Protein AF-A0A4Q4XDW7-F1 (afdb_monomer)

Mean predicted aligned error: 14.04 Å

Secondary structure (DSSP, 8-state):
-HHHHHHHHHHHHHHHHHHHHHHHHHHHHTT--TTSHHHHHHHHHHHHHHHHHTTTS---TTS-HHHHHHHHHHHHHHHHHHHHTTT--GGGGHHHHHHHHHHHHHHHHHHHHHHHHHHHHHHHHH-TT-HHHHHHHHHHHHHHHHHHTTS--BTTTB--HHHHHHHHHHHHHHHHTS-THHHHHHHHHHHHHHHHHHHHHHHHHHHHHHHHHHHHHHHHHHH-SHHHHHHHHHHHHHHHHHTT-

Solvent-accessible surface area (backbone atoms only — not comparable to full-atom values): 12838 Å² total; per-residue (Å²): 109,74,61,57,54,53,50,50,52,49,52,51,54,47,45,54,52,35,29,39,25,45,49,48,23,46,39,45,53,69,63,56,62,70,84,41,68,68,48,41,51,39,48,60,77,42,35,80,65,34,56,66,46,37,76,80,38,64,68,62,86,55,46,35,52,26,29,52,52,49,24,40,54,50,28,41,52,46,53,41,53,54,37,46,69,72,73,46,67,48,78,82,42,48,83,59,40,60,56,50,15,54,53,46,41,52,52,34,49,50,49,44,53,51,52,51,34,51,52,34,40,57,36,36,72,74,39,90,86,40,76,65,42,56,54,36,43,58,73,44,38,82,73,37,50,70,46,39,73,78,48,63,55,58,85,84,49,48,58,57,40,42,58,51,50,46,53,54,51,50,54,47,42,54,65,74,76,40,58,66,78,60,53,54,55,54,49,51,50,52,50,49,49,51,48,49,49,64,64,49,52,56,64,68,50,46,46,26,53,50,23,18,51,54,23,15,54,53,22,22,73,78,60,79,33,73,68,29,22,53,53,20,18,54,53,19,25,52,52,22,46,66,75,70,110

Nearest PDB structures (foldseek):
  7xj0-assembly1_D  TM=1.987E-01  e=3.492E-01  Homo sapiens
  4tx5-assembly1_B  TM=2.737E-01  e=5.739E+00  Homo sapiens
  8j03-assembly1_A  TM=1.630E-01  e=7.833E+00  Homo sapiens

Radius of gyration: 28.39 Å; Cα contacts (8 Å, |Δi|>4): 246; chains: 1; bounding box: 44×86×51 Å

Sequence (245 aa):
MFGDITRFLLDTIFSLFGAALLLRAWTQAVRLSPRNPLSQAIFQLTGWLVHPLRRVIPATGYIDWSSLVAAYVTALVYLFLL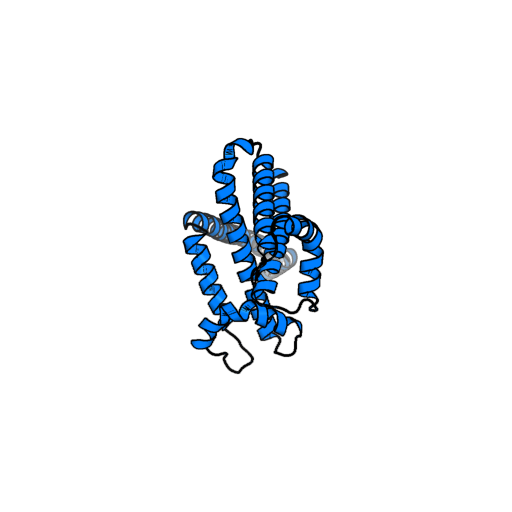VASVGVSPMALVPMGFVAALFTVLKWAFNVLVWVTIASAVLSWMGPASPMGAVLNTLVDPLLRPIRRVVPPLGGRLDLSPLILLVIAQAYADGCIWPASQKDIMNAWKTALIYAIAVLAPALTACTAGGAVAGGVAGHEITHSTAGTIGGAAAGAVIGHELSK

Structure (mmCIF, N/CA/C/O backbone):
data_AF-A0A4Q4XDW7-F1
#
_entry.id   AF-A0A4Q4XDW7-F1
#
loop_
_atom_site.group_PDB
_atom_site.id
_atom_site.type_symbol
_atom_site.label_atom_id
_atom_site.label_alt_id
_atom_site.label_comp_id
_atom_site.label_asym_id
_atom_site.label_entity_id
_atom_site.label_seq_id
_atom_site.pdbx_PDB_ins_code
_atom_site.Cartn_x
_atom_site.Cartn_y
_atom_site.Cartn_z
_atom_site.occupancy
_atom_site.B_iso_or_equiv
_atom_site.auth_seq_id
_atom_site.auth_comp_id
_atom_site.auth_asym_id
_atom_site.auth_atom_id
_atom_site.pdbx_PDB_model_num
ATOM 1 N N . MET A 1 1 ? 14.760 16.905 -13.252 1.00 70.44 1 MET A N 1
ATOM 2 C CA . MET A 1 1 ? 13.386 17.460 -13.233 1.00 70.44 1 MET A CA 1
ATOM 3 C C . MET A 1 1 ? 12.389 16.567 -13.966 1.00 70.44 1 MET A C 1
ATOM 5 O O . MET A 1 1 ? 11.633 15.902 -13.277 1.00 70.44 1 MET A O 1
ATOM 9 N N . PHE A 1 2 ? 12.374 16.469 -15.307 1.00 80.25 2 PHE A N 1
ATOM 10 C CA . PHE A 1 2 ? 11.369 15.629 -16.001 1.00 80.25 2 PHE A CA 1
ATOM 11 C C . PHE A 1 2 ? 11.454 14.132 -15.651 1.00 80.25 2 PHE A C 1
ATOM 13 O O . PHE A 1 2 ? 10.426 13.498 -15.437 1.00 80.25 2 PHE A O 1
ATOM 20 N N . GLY A 1 3 ? 12.663 13.575 -15.512 1.00 84.50 3 GLY A N 1
ATOM 21 C CA . GLY A 1 3 ? 12.843 12.173 -15.109 1.00 84.50 3 GLY A CA 1
ATOM 22 C C . GLY A 1 3 ? 12.311 11.861 -13.705 1.00 84.50 3 GLY A C 1
ATOM 23 O O . GLY A 1 3 ? 11.742 10.795 -13.490 1.00 84.50 3 GLY A O 1
ATOM 24 N N . ASP A 1 4 ? 12.434 12.801 -12.766 1.00 86.06 4 ASP A N 1
ATOM 25 C CA . ASP A 1 4 ? 11.982 12.626 -11.380 1.00 86.06 4 ASP A CA 1
ATOM 26 C C . ASP A 1 4 ? 10.453 12.592 -11.300 1.00 86.06 4 ASP A C 1
ATOM 28 O O . ASP A 1 4 ? 9.880 11.733 -10.631 1.00 86.06 4 ASP A O 1
ATOM 32 N N . ILE A 1 5 ? 9.794 13.471 -12.063 1.00 92.56 5 ILE A N 1
ATOM 33 C CA . ILE A 1 5 ? 8.333 13.512 -12.179 1.00 92.56 5 ILE A CA 1
ATOM 34 C C . ILE A 1 5 ? 7.817 12.210 -12.802 1.00 92.56 5 ILE A C 1
ATOM 36 O O . ILE A 1 5 ? 6.897 11.599 -12.263 1.00 92.56 5 ILE A O 1
ATOM 40 N N . THR A 1 6 ? 8.431 11.738 -13.894 1.00 92.31 6 THR A N 1
ATOM 41 C CA . THR A 1 6 ? 8.045 10.472 -14.538 1.00 92.31 6 THR A CA 1
ATOM 42 C C . THR A 1 6 ? 8.182 9.288 -13.583 1.00 92.31 6 THR A C 1
ATOM 44 O O . THR A 1 6 ? 7.269 8.471 -13.490 1.00 92.31 6 THR A O 1
ATOM 47 N N . ARG A 1 7 ? 9.286 9.203 -12.828 1.00 88.94 7 ARG A N 1
ATOM 48 C CA . ARG A 1 7 ? 9.497 8.142 -11.830 1.00 88.94 7 ARG A CA 1
ATOM 49 C C . ARG A 1 7 ? 8.469 8.200 -10.708 1.00 88.94 7 ARG A C 1
ATOM 51 O O . ARG A 1 7 ? 7.931 7.162 -10.344 1.00 88.94 7 ARG A O 1
ATOM 58 N N . PHE A 1 8 ? 8.170 9.392 -10.195 1.00 92.06 8 PHE A N 1
ATOM 59 C CA . PHE A 1 8 ? 7.151 9.580 -9.165 1.00 92.06 8 PHE A CA 1
ATOM 60 C C . PHE A 1 8 ? 5.756 9.160 -9.650 1.00 92.06 8 PHE A C 1
ATOM 62 O O . PHE A 1 8 ? 5.047 8.446 -8.941 1.00 92.06 8 PHE A O 1
ATOM 69 N N . LEU A 1 9 ? 5.370 9.563 -10.866 1.00 95.69 9 LEU A N 1
ATOM 70 C CA . LEU A 1 9 ? 4.090 9.184 -11.469 1.00 95.69 9 LEU A CA 1
ATOM 71 C C . LEU A 1 9 ? 3.999 7.672 -11.685 1.00 95.69 9 LEU A C 1
ATOM 73 O O . LEU A 1 9 ? 2.989 7.069 -11.324 1.00 95.69 9 LEU A O 1
ATOM 77 N N . LEU A 1 10 ? 5.055 7.054 -12.227 1.00 94.56 10 LEU A N 1
ATOM 78 C CA . LEU A 1 10 ? 5.129 5.603 -12.383 1.00 94.56 10 LEU A CA 1
ATOM 79 C C . LEU A 1 10 ? 5.007 4.902 -11.026 1.00 94.56 10 LEU A C 1
ATOM 81 O O . LEU A 1 10 ? 4.143 4.044 -10.871 1.00 94.56 10 LEU A O 1
ATOM 85 N N . ASP A 1 11 ? 5.811 5.279 -10.031 1.00 92.62 11 ASP A N 1
ATOM 86 C CA . ASP A 1 11 ? 5.765 4.657 -8.703 1.00 92.62 11 ASP A CA 1
ATOM 87 C C . ASP A 1 11 ? 4.379 4.812 -8.069 1.00 92.62 11 ASP A C 1
ATOM 89 O O . ASP A 1 11 ? 3.814 3.830 -7.598 1.00 92.62 11 ASP A O 1
ATOM 93 N N . THR A 1 12 ? 3.763 5.992 -8.147 1.00 94.69 12 THR A N 1
ATOM 94 C CA . THR A 1 12 ? 2.427 6.241 -7.584 1.00 94.69 12 THR A CA 1
ATOM 95 C C . THR A 1 12 ? 1.357 5.388 -8.263 1.00 94.69 12 THR A C 1
ATOM 97 O O . THR A 1 12 ? 0.609 4.680 -7.591 1.00 94.69 12 THR A O 1
ATOM 100 N N . ILE A 1 13 ? 1.283 5.407 -9.597 1.00 96.75 13 ILE A N 1
ATOM 101 C CA . ILE A 1 13 ? 0.244 4.686 -10.343 1.00 96.75 13 ILE A CA 1
ATOM 102 C C . ILE A 1 13 ? 0.403 3.174 -10.156 1.00 96.75 13 ILE A C 1
ATOM 104 O O . ILE A 1 13 ? -0.559 2.484 -9.808 1.00 96.75 13 ILE A O 1
ATOM 108 N N . PHE A 1 14 ? 1.616 2.652 -10.355 1.00 96.81 14 PHE A N 1
ATOM 109 C CA . PHE A 1 14 ? 1.864 1.215 -10.284 1.00 96.81 14 PHE A CA 1
ATOM 110 C C . PHE A 1 14 ? 1.814 0.683 -8.852 1.00 96.81 14 PHE A C 1
ATOM 112 O O . PHE A 1 14 ? 1.304 -0.418 -8.652 1.00 96.81 14 PHE A O 1
ATOM 119 N N . SER A 1 15 ? 2.263 1.444 -7.848 1.00 94.56 15 SER A N 1
ATOM 120 C CA . SER A 1 15 ? 2.154 1.014 -6.449 1.00 94.56 15 SER A CA 1
ATOM 121 C C . SER A 1 15 ? 0.710 0.981 -5.964 1.00 94.56 15 SER A C 1
ATOM 123 O O . SER A 1 15 ? 0.329 0.011 -5.314 1.00 94.56 15 SER A O 1
ATOM 125 N N . LEU A 1 16 ? -0.120 1.969 -6.319 1.00 95.38 16 LEU A N 1
ATOM 126 C CA . LEU A 1 16 ? -1.544 1.971 -5.974 1.00 95.38 16 LEU A CA 1
ATOM 127 C C . LEU A 1 16 ? -2.292 0.835 -6.677 1.00 95.38 16 LEU A C 1
ATOM 129 O O . LEU A 1 16 ? -3.098 0.138 -6.056 1.00 95.38 16 LEU A O 1
ATOM 133 N N . PHE A 1 17 ? -2.005 0.604 -7.958 1.00 96.44 17 PHE A N 1
ATOM 134 C CA . PHE A 1 17 ? -2.634 -0.477 -8.709 1.00 96.44 17 PHE A CA 1
ATOM 135 C C . PHE A 1 17 ? -2.177 -1.865 -8.226 1.00 96.44 17 PHE A C 1
ATOM 137 O O . PHE A 1 17 ? -3.004 -2.750 -7.998 1.00 96.44 17 PHE A O 1
ATOM 144 N N . GLY A 1 18 ? -0.877 -2.045 -7.977 1.00 96.50 18 GLY A N 1
ATOM 145 C CA . GLY A 1 18 ? -0.319 -3.254 -7.370 1.00 96.50 18 GLY A CA 1
ATOM 146 C C . GLY A 1 18 ? -0.883 -3.515 -5.972 1.00 96.50 18 GLY A C 1
ATOM 147 O O . GLY A 1 18 ? -1.274 -4.641 -5.662 1.00 96.50 18 GLY A O 1
ATOM 148 N N . ALA A 1 19 ? -1.023 -2.467 -5.156 1.00 94.75 19 ALA A N 1
ATOM 149 C CA . ALA A 1 19 ? -1.679 -2.530 -3.855 1.00 94.75 19 ALA A CA 1
ATOM 150 C C . ALA A 1 19 ? -3.140 -2.990 -3.969 1.00 94.75 19 ALA A C 1
ATOM 152 O O . ALA A 1 19 ? -3.563 -3.852 -3.203 1.00 94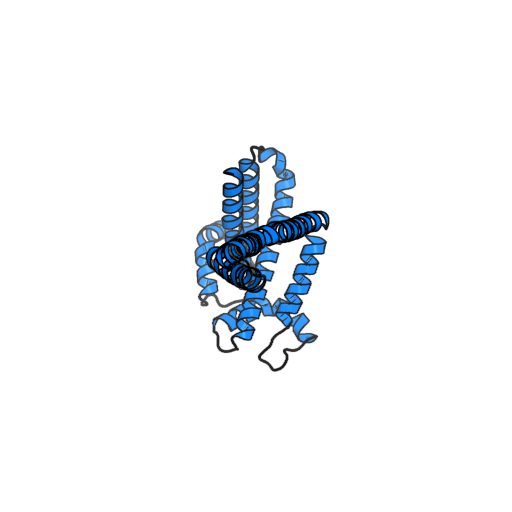.75 19 ALA A O 1
ATOM 153 N N . ALA A 1 20 ? -3.900 -2.489 -4.948 1.00 95.81 20 ALA A N 1
ATOM 154 C CA . ALA A 1 20 ? -5.277 -2.921 -5.181 1.00 95.81 20 ALA A CA 1
ATOM 155 C C . ALA A 1 20 ? -5.371 -4.411 -5.568 1.00 95.81 20 ALA A C 1
ATOM 157 O O . ALA A 1 20 ? -6.247 -5.121 -5.070 1.00 95.81 20 ALA A O 1
ATOM 158 N N . LEU A 1 21 ? -4.457 -4.914 -6.407 1.00 96.25 21 LEU A N 1
ATOM 159 C CA . LEU A 1 21 ? -4.386 -6.337 -6.780 1.00 96.25 21 LEU A CA 1
ATOM 160 C C . LEU A 1 21 ? -4.040 -7.235 -5.587 1.00 96.25 21 LEU A C 1
ATOM 162 O O . LEU A 1 21 ? -4.652 -8.286 -5.389 1.00 96.25 21 LEU A O 1
ATOM 166 N N . LEU A 1 22 ? -3.092 -6.808 -4.758 1.00 95.69 22 LEU A N 1
ATOM 167 C CA . LEU A 1 22 ? -2.714 -7.529 -3.545 1.00 95.69 22 LEU A CA 1
ATOM 168 C C . LEU A 1 22 ? -3.831 -7.511 -2.505 1.00 95.69 22 LEU A C 1
ATOM 170 O O . LEU A 1 22 ? -4.148 -8.542 -1.915 1.00 95.69 22 LEU A O 1
ATOM 174 N N . LEU A 1 23 ? -4.493 -6.368 -2.333 1.00 94.12 23 LEU A N 1
ATOM 175 C CA . LEU A 1 23 ? -5.643 -6.244 -1.449 1.00 94.12 23 LEU A CA 1
ATOM 176 C C . LEU A 1 23 ? -6.805 -7.121 -1.932 1.00 94.12 23 LEU A C 1
ATOM 178 O O . LEU A 1 23 ? -7.469 -7.754 -1.115 1.00 94.12 23 LEU A O 1
ATOM 182 N N . ARG A 1 24 ? -7.013 -7.252 -3.250 1.00 93.88 24 ARG A N 1
ATOM 183 C CA . ARG A 1 24 ? -7.965 -8.217 -3.819 1.00 93.88 24 ARG A CA 1
ATOM 184 C C . ARG A 1 24 ? -7.634 -9.649 -3.407 1.00 93.88 24 ARG A C 1
ATOM 186 O O . ARG A 1 24 ? -8.529 -10.354 -2.938 1.00 93.88 24 ARG A O 1
ATOM 193 N N . ALA A 1 25 ? -6.380 -10.070 -3.558 1.00 93.50 25 ALA A N 1
ATOM 194 C CA . ALA A 1 25 ? -5.942 -11.400 -3.137 1.00 93.50 25 ALA A CA 1
ATOM 195 C C . ALA A 1 25 ? -6.149 -11.606 -1.625 1.00 93.50 25 ALA A C 1
ATOM 197 O O . ALA A 1 25 ? -6.668 -12.640 -1.204 1.00 93.50 25 ALA A O 1
ATOM 198 N N . TRP A 1 26 ? -5.833 -10.589 -0.819 1.00 93.38 26 TRP A N 1
ATOM 199 C CA . TRP A 1 26 ? -5.986 -10.618 0.634 1.00 93.38 26 TRP A CA 1
ATOM 200 C C . TRP A 1 26 ? -7.448 -10.696 1.085 1.00 93.38 26 TRP A C 1
ATOM 202 O O . TRP A 1 26 ? -7.796 -11.510 1.936 1.00 93.38 26 TRP A O 1
ATOM 212 N N . THR A 1 27 ? -8.340 -9.907 0.480 1.00 92.25 27 THR A N 1
ATOM 213 C CA . THR A 1 27 ? -9.775 -9.935 0.814 1.00 92.25 27 THR A CA 1
ATOM 214 C C . THR A 1 27 ? -10.396 -11.313 0.574 1.00 92.25 27 THR A C 1
ATOM 216 O O . THR A 1 27 ? -11.249 -11.737 1.352 1.00 92.25 27 THR A O 1
ATOM 219 N N . GLN A 1 28 ? -9.936 -12.038 -0.452 1.00 90.56 28 GLN A N 1
ATOM 220 C CA . GLN A 1 28 ? -10.350 -13.420 -0.707 1.00 90.56 28 GLN A CA 1
ATOM 221 C C . GLN A 1 28 ? -9.749 -14.390 0.317 1.00 90.56 28 GLN A C 1
ATOM 223 O O . GLN A 1 28 ? -10.489 -15.213 0.857 1.00 90.56 28 GLN A O 1
ATOM 228 N N . ALA A 1 29 ? -8.470 -14.224 0.673 1.00 90.62 29 ALA A N 1
ATOM 229 C CA . ALA A 1 29 ? -7.808 -15.032 1.701 1.00 90.62 29 ALA A CA 1
ATOM 230 C C . ALA A 1 29 ? -8.509 -14.942 3.068 1.00 90.62 29 ALA A C 1
ATOM 232 O O . ALA A 1 29 ? -8.693 -15.952 3.747 1.00 90.62 29 ALA A O 1
ATOM 233 N N . VAL A 1 30 ? -8.968 -13.745 3.443 1.00 90.19 30 VAL A N 1
ATOM 234 C CA . VAL A 1 30 ? -9.690 -13.479 4.699 1.00 90.19 30 VAL A CA 1
ATOM 235 C C . VAL A 1 30 ? -11.194 -13.792 4.597 1.00 90.19 30 VAL A C 1
ATOM 237 O O . VAL A 1 30 ? -11.904 -13.774 5.599 1.00 90.19 30 VAL A O 1
ATOM 240 N N . ARG A 1 31 ? -11.696 -14.149 3.405 1.00 87.31 31 ARG A N 1
ATOM 241 C CA . ARG A 1 31 ? -13.121 -14.422 3.128 1.00 87.31 31 ARG A CA 1
ATOM 242 C C . ARG A 1 31 ? -14.033 -13.227 3.433 1.00 87.31 31 ARG A C 1
ATOM 244 O O . ARG A 1 31 ? -15.150 -13.391 3.924 1.00 87.31 31 ARG A O 1
ATOM 251 N N . LEU A 1 32 ? -13.569 -12.018 3.116 1.00 89.00 32 LEU A N 1
ATOM 252 C CA . LEU A 1 32 ? -14.382 -10.813 3.248 1.00 89.00 32 LEU A CA 1
ATOM 253 C C . LEU A 1 32 ? -15.569 -10.870 2.269 1.00 89.00 32 LEU A C 1
ATOM 255 O O . LEU A 1 32 ? -15.419 -11.292 1.120 1.00 89.00 32 LEU A O 1
ATOM 259 N N . SER A 1 33 ? -16.759 -10.453 2.712 1.00 88.19 33 SER A N 1
ATOM 260 C CA . SER A 1 33 ? -17.960 -10.549 1.880 1.00 88.19 33 SER A CA 1
ATOM 261 C C . SER A 1 33 ? -17.843 -9.655 0.625 1.00 88.19 33 SER A C 1
ATOM 263 O O . SER A 1 33 ? -17.551 -8.461 0.740 1.00 88.19 33 SER A O 1
ATOM 265 N N . PRO A 1 34 ? -18.126 -10.173 -0.590 1.00 85.31 34 PRO A N 1
ATOM 266 C CA . PRO A 1 34 ? -18.026 -9.386 -1.828 1.00 85.31 34 PRO A CA 1
ATOM 267 C C . PRO A 1 34 ? -18.995 -8.199 -1.909 1.00 85.31 34 PRO A C 1
ATOM 269 O O . PRO A 1 34 ? -18.847 -7.335 -2.765 1.00 85.31 34 PRO A O 1
ATOM 272 N N . ARG A 1 35 ? -20.007 -8.165 -1.034 1.00 85.38 35 ARG A N 1
ATOM 273 C CA . ARG A 1 35 ? -21.042 -7.126 -1.006 1.00 85.38 35 ARG A CA 1
ATOM 274 C C . ARG A 1 35 ? -20.570 -5.842 -0.326 1.00 85.38 35 ARG A C 1
ATOM 276 O O . ARG A 1 35 ? -21.231 -4.823 -0.480 1.00 85.38 35 ARG A O 1
ATOM 283 N N . ASN A 1 36 ? -19.441 -5.861 0.380 1.00 90.00 36 ASN A N 1
ATOM 284 C CA . ASN A 1 36 ? -18.903 -4.663 1.016 1.00 90.00 36 ASN A CA 1
ATOM 285 C C . ASN A 1 36 ? -18.423 -3.644 -0.033 1.00 90.00 36 ASN A C 1
ATOM 287 O O . ASN A 1 36 ? -17.783 -4.045 -1.007 1.00 90.00 36 ASN A O 1
ATOM 291 N N . PRO A 1 37 ? -18.646 -2.333 0.176 1.00 90.75 37 PRO A N 1
ATOM 292 C CA . PRO A 1 37 ? -18.287 -1.302 -0.801 1.00 90.75 37 PRO A CA 1
ATOM 293 C C . PRO A 1 37 ? -16.787 -1.290 -1.129 1.00 90.75 37 PRO A C 1
ATOM 295 O O . PRO A 1 37 ? -16.419 -1.135 -2.290 1.00 90.75 37 PRO A O 1
ATOM 298 N N . LEU A 1 38 ? -15.916 -1.544 -0.141 1.00 89.62 38 LEU A N 1
ATOM 299 C CA . LEU A 1 38 ? -14.472 -1.669 -0.37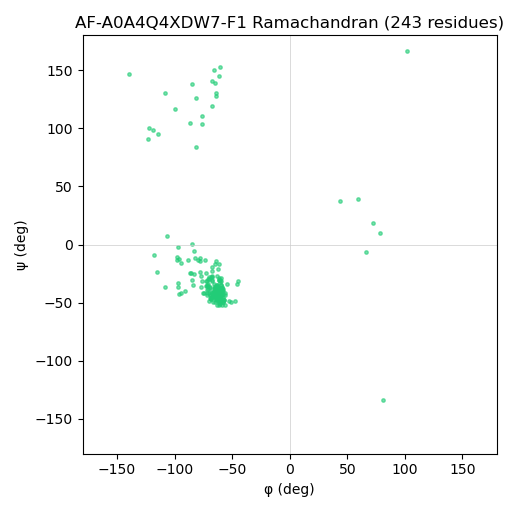1 1.00 89.62 38 LEU A CA 1
ATOM 300 C C . LEU A 1 38 ? -14.131 -2.834 -1.306 1.00 89.62 38 LEU A C 1
ATOM 302 O O . LEU A 1 38 ? -13.389 -2.654 -2.269 1.00 89.62 38 LEU A O 1
ATOM 306 N N . SER A 1 39 ? -14.692 -4.019 -1.053 1.00 90.38 39 SER A N 1
ATOM 307 C CA . SER A 1 39 ? -14.494 -5.185 -1.916 1.00 90.38 39 SER A CA 1
ATOM 308 C C . SER A 1 39 ? -15.006 -4.911 -3.326 1.00 90.38 39 SER A C 1
ATOM 310 O O . SER A 1 39 ? -14.309 -5.198 -4.290 1.00 90.38 39 SER A O 1
ATOM 312 N N . GLN A 1 40 ? -16.175 -4.288 -3.472 1.00 92.25 40 GLN A N 1
ATOM 313 C CA . GLN A 1 40 ? -16.698 -3.935 -4.791 1.00 92.25 40 GLN A CA 1
ATOM 314 C C . GLN A 1 40 ? -15.763 -2.977 -5.541 1.00 92.25 40 GLN A C 1
ATOM 316 O O . GLN A 1 40 ? -15.423 -3.254 -6.690 1.00 92.25 40 GLN A O 1
ATOM 321 N N . ALA A 1 41 ? -15.284 -1.913 -4.888 1.00 92.56 41 ALA A N 1
ATOM 322 C CA . ALA A 1 41 ? -14.364 -0.951 -5.491 1.00 92.56 41 ALA A CA 1
ATOM 323 C C . ALA A 1 41 ? -13.069 -1.624 -5.972 1.00 92.56 41 ALA A C 1
ATOM 325 O O . ALA A 1 41 ? -12.679 -1.479 -7.130 1.00 92.56 41 ALA A O 1
ATOM 326 N N . ILE A 1 42 ? -12.444 -2.440 -5.118 1.00 93.00 42 ILE A N 1
ATOM 327 C CA . ILE A 1 42 ? -11.231 -3.190 -5.468 1.00 93.00 42 ILE A CA 1
ATOM 328 C C . ILE A 1 42 ? -11.490 -4.096 -6.675 1.00 93.00 42 ILE A C 1
ATOM 330 O O . ILE A 1 42 ? -10.679 -4.155 -7.601 1.00 93.00 42 ILE A O 1
ATOM 334 N N . PHE A 1 43 ? -12.617 -4.810 -6.684 1.00 91.44 43 PHE A N 1
ATOM 335 C CA . PHE A 1 43 ? -12.909 -5.789 -7.724 1.00 91.44 43 PHE A CA 1
ATOM 336 C C . PHE A 1 43 ? -13.263 -5.140 -9.063 1.00 91.44 43 PHE A C 1
ATOM 338 O O . PHE A 1 43 ? -12.933 -5.722 -10.097 1.00 91.44 43 PHE A O 1
ATOM 345 N N . GLN A 1 44 ? -13.878 -3.956 -9.046 1.00 92.81 44 GLN A N 1
ATOM 346 C CA . GLN A 1 44 ? -14.149 -3.151 -10.237 1.00 92.81 44 GLN A CA 1
ATOM 347 C C . GLN A 1 44 ? -12.853 -2.570 -10.818 1.00 92.81 44 GLN A C 1
ATOM 349 O O . GLN A 1 44 ? -12.583 -2.757 -12.002 1.00 92.81 44 GLN A O 1
ATOM 354 N N . LEU A 1 45 ? -12.002 -1.964 -9.980 1.00 91.94 45 LEU A N 1
ATOM 355 C CA . LEU A 1 45 ? -10.737 -1.348 -10.409 1.00 91.94 45 LEU A CA 1
ATOM 356 C C . LEU A 1 45 ? -9.745 -2.358 -11.001 1.00 91.94 45 LEU A C 1
ATOM 358 O O . LEU A 1 45 ? -9.020 -2.051 -11.943 1.00 91.94 45 LEU A O 1
ATOM 362 N N . THR A 1 46 ? -9.710 -3.572 -10.455 1.00 93.62 46 THR A N 1
ATOM 363 C CA . THR A 1 46 ? -8.763 -4.627 -10.867 1.00 93.62 46 THR A CA 1
ATOM 364 C C . THR A 1 46 ? -9.360 -5.637 -11.845 1.00 93.62 46 THR A C 1
ATOM 366 O O . THR A 1 46 ? -8.635 -6.439 -12.437 1.00 93.62 46 THR A O 1
ATOM 369 N N . GLY A 1 47 ? -10.686 -5.638 -12.007 1.00 90.69 47 GLY A N 1
ATOM 370 C CA . GLY A 1 47 ? -11.417 -6.687 -12.714 1.00 90.69 47 GLY A CA 1
ATOM 371 C C . GLY A 1 47 ? -11.021 -6.813 -14.180 1.00 90.69 47 GLY A C 1
ATOM 372 O O . GLY A 1 47 ? -10.858 -7.932 -14.662 1.00 90.69 47 GLY A O 1
ATOM 373 N N . TRP A 1 48 ? -10.791 -5.686 -14.856 1.00 90.94 48 TRP A N 1
ATOM 374 C CA . TRP A 1 48 ? -10.405 -5.650 -16.269 1.00 90.94 48 TRP A CA 1
ATOM 375 C C . TRP A 1 48 ? -9.091 -6.393 -16.552 1.00 90.94 48 TRP A C 1
ATOM 377 O O . TRP A 1 48 ? -8.955 -6.993 -17.614 1.00 90.94 48 TRP A O 1
ATOM 387 N N . LEU A 1 49 ? -8.156 -6.414 -15.593 1.00 90.06 49 LEU A N 1
ATOM 388 C CA . LEU A 1 49 ? -6.876 -7.113 -15.721 1.00 90.06 49 LEU A CA 1
ATOM 389 C C . LEU A 1 49 ? -6.947 -8.559 -15.211 1.00 90.06 49 LEU A C 1
ATOM 391 O O . LEU A 1 49 ? -6.386 -9.471 -15.813 1.00 90.06 49 LEU A O 1
ATOM 395 N N . VAL A 1 50 ? -7.650 -8.793 -14.101 1.00 90.38 50 VAL A N 1
ATOM 396 C CA . VAL A 1 50 ? -7.696 -10.117 -13.459 1.00 90.38 50 VAL A CA 1
ATOM 397 C C . VAL A 1 50 ? -8.618 -11.083 -14.211 1.00 90.38 50 VAL A C 1
ATOM 399 O O . VAL A 1 50 ? -8.319 -12.272 -14.302 1.00 90.38 50 VAL A O 1
ATOM 402 N N . HIS A 1 51 ? -9.737 -10.609 -14.764 1.00 87.75 51 HIS A N 1
ATOM 403 C CA . HIS A 1 51 ? -10.701 -11.457 -15.468 1.00 87.75 51 HIS A CA 1
ATOM 404 C C . HIS A 1 51 ? -10.144 -12.152 -16.729 1.00 87.75 51 HIS A C 1
ATOM 406 O O . HIS A 1 51 ? -10.384 -13.353 -16.870 1.00 87.75 51 HIS A O 1
ATOM 412 N N . PRO A 1 52 ? -9.370 -11.495 -17.621 1.00 86.88 52 PRO A N 1
ATOM 413 C CA . PRO A 1 52 ? -8.725 -12.204 -18.727 1.00 86.88 52 PRO A CA 1
ATOM 414 C C . PRO A 1 52 ? -7.676 -13.204 -18.227 1.00 86.88 52 PRO A C 1
ATOM 416 O O . PRO A 1 52 ? -7.597 -14.313 -18.749 1.00 86.88 52 PRO A O 1
ATOM 419 N N . LEU A 1 53 ? -6.927 -12.865 -17.173 1.00 87.81 53 LEU A N 1
ATOM 420 C CA . LEU A 1 53 ? -5.895 -13.741 -16.616 1.00 87.81 53 LEU A CA 1
ATOM 421 C C . LEU A 1 53 ? -6.476 -15.003 -15.954 1.00 87.81 53 LEU A C 1
ATOM 423 O O . LEU A 1 53 ? -5.879 -16.078 -16.023 1.00 87.81 53 LEU A O 1
ATOM 427 N N . ARG A 1 54 ? -7.689 -14.903 -15.395 1.00 86.25 54 ARG A N 1
ATOM 428 C CA . ARG A 1 54 ? -8.452 -16.039 -14.848 1.00 86.25 54 ARG A CA 1
ATOM 429 C C . ARG A 1 54 ? -8.800 -17.111 -15.879 1.00 86.25 54 ARG A C 1
ATOM 431 O O . ARG A 1 54 ? -9.132 -18.221 -15.480 1.00 86.25 54 ARG A O 1
ATOM 438 N N . ARG A 1 55 ? -8.715 -16.809 -17.180 1.00 83.69 55 ARG A N 1
ATOM 439 C CA . ARG A 1 55 ? -8.886 -17.816 -18.239 1.00 83.69 55 ARG A CA 1
ATOM 440 C C . ARG A 1 55 ? -7.712 -18.792 -18.308 1.00 83.69 55 ARG A C 1
ATOM 442 O O . ARG A 1 55 ? -7.911 -19.928 -18.712 1.00 83.69 55 ARG A O 1
ATOM 449 N N . VAL A 1 56 ? -6.513 -18.346 -17.930 1.00 86.94 56 VAL A N 1
ATOM 450 C CA . VAL A 1 56 ? -5.286 -19.158 -17.967 1.00 86.94 56 VAL A CA 1
ATOM 451 C C . VAL A 1 56 ? -5.008 -19.781 -16.603 1.00 86.94 56 VAL A C 1
ATOM 453 O O . VAL A 1 56 ? -4.652 -20.951 -16.517 1.00 86.94 56 VAL A O 1
ATOM 456 N N . ILE A 1 57 ? -5.184 -19.005 -15.531 1.00 82.62 57 ILE A N 1
ATOM 457 C CA . ILE A 1 57 ? -4.878 -19.433 -14.164 1.00 82.62 57 ILE A CA 1
ATOM 458 C C . ILE A 1 57 ? -6.153 -19.306 -13.328 1.00 82.62 57 ILE A C 1
ATOM 460 O O . ILE A 1 57 ? -6.489 -18.187 -12.920 1.00 82.62 57 ILE A O 1
ATOM 464 N N . PRO A 1 58 ? -6.887 -20.406 -13.075 1.00 75.19 58 PRO A N 1
ATOM 465 C CA . PRO A 1 58 ? -8.096 -20.355 -12.268 1.00 75.19 58 PRO A CA 1
ATOM 466 C C . PRO A 1 58 ? -7.767 -19.992 -10.814 1.00 75.19 58 PRO A C 1
ATOM 468 O O . PRO A 1 58 ? -6.696 -20.301 -10.289 1.00 75.19 58 PRO A O 1
ATOM 471 N N . ALA A 1 59 ? -8.709 -19.328 -10.148 1.00 73.00 59 ALA A N 1
ATOM 472 C CA . ALA A 1 59 ? -8.603 -19.043 -8.724 1.00 73.00 59 ALA A CA 1
ATOM 473 C C . ALA A 1 59 ? -8.914 -20.324 -7.933 1.00 73.00 59 ALA A C 1
ATOM 475 O O . ALA A 1 59 ? -10.072 -20.729 -7.830 1.00 73.00 59 ALA A O 1
ATOM 476 N N . THR A 1 60 ? -7.881 -20.976 -7.402 1.00 73.00 60 THR A N 1
ATOM 477 C CA . THR A 1 60 ? -8.019 -22.241 -6.666 1.00 73.00 60 THR A CA 1
ATOM 478 C C . THR A 1 60 ? -7.992 -22.011 -5.154 1.00 73.00 60 THR A C 1
ATOM 480 O O . THR A 1 60 ? -6.970 -21.621 -4.590 1.00 73.00 60 THR A O 1
ATOM 483 N N . GLY A 1 61 ? -9.097 -22.329 -4.475 1.00 73.94 61 GLY A N 1
ATOM 484 C CA . GLY A 1 61 ? -9.171 -22.372 -3.012 1.00 73.94 61 GLY A CA 1
ATOM 485 C C . GLY A 1 61 ? -9.372 -21.007 -2.344 1.00 73.94 61 GLY A C 1
ATOM 486 O O . GLY A 1 61 ? -10.255 -20.245 -2.724 1.00 73.94 61 GLY A O 1
ATOM 487 N N . TYR A 1 62 ? -8.594 -20.743 -1.289 1.00 77.50 62 TYR A N 1
ATOM 488 C CA . TYR A 1 62 ? -8.710 -19.549 -0.437 1.00 77.50 62 TYR A CA 1
ATOM 489 C C . TYR A 1 62 ? -7.930 -18.345 -0.985 1.00 77.50 62 TYR A C 1
ATOM 491 O O . TYR A 1 62 ? -8.254 -17.207 -0.664 1.00 77.50 62 TYR A O 1
ATOM 499 N N . ILE A 1 63 ? -6.890 -18.589 -1.789 1.00 79.94 63 ILE A N 1
ATOM 500 C CA . ILE A 1 63 ? -5.983 -17.559 -2.304 1.00 79.94 63 ILE A CA 1
ATOM 501 C C . ILE A 1 63 ? -6.256 -17.360 -3.795 1.00 79.94 63 ILE A C 1
ATOM 503 O O . ILE A 1 63 ? -6.286 -18.314 -4.571 1.00 79.94 63 ILE A O 1
ATOM 507 N N . ASP A 1 64 ? -6.422 -16.105 -4.207 1.00 86.44 64 ASP A N 1
ATOM 508 C CA . ASP A 1 64 ? -6.605 -15.744 -5.613 1.00 86.44 64 ASP A CA 1
ATOM 509 C C . ASP A 1 64 ? -5.258 -15.681 -6.345 1.00 86.44 64 ASP A C 1
ATOM 511 O O . ASP A 1 64 ? -4.662 -14.609 -6.493 1.00 86.44 64 ASP A O 1
ATOM 515 N N . TRP A 1 65 ? -4.769 -16.835 -6.804 1.00 87.44 65 TRP A N 1
ATOM 516 C CA . TRP A 1 65 ? -3.522 -16.940 -7.573 1.00 87.44 65 TRP A CA 1
ATOM 517 C C . TRP A 1 65 ? -3.511 -16.035 -8.808 1.00 87.44 65 TRP A C 1
ATOM 519 O O . TRP A 1 65 ? -2.477 -15.455 -9.133 1.00 87.44 65 TRP A O 1
ATOM 529 N N . SER A 1 66 ? -4.665 -15.833 -9.450 1.00 90.19 66 SER A N 1
ATOM 530 C CA . SER A 1 66 ? -4.794 -14.938 -10.600 1.00 90.19 66 SER A CA 1
ATOM 531 C C . SER A 1 66 ? -4.448 -13.493 -10.224 1.00 90.19 66 SER A C 1
ATOM 533 O O . SER A 1 66 ? -3.771 -12.802 -10.979 1.00 90.19 66 SER A O 1
ATOM 535 N N . SER A 1 67 ? -4.859 -13.035 -9.038 1.00 92.00 67 SER A N 1
ATOM 536 C CA . SER A 1 67 ? -4.536 -11.686 -8.555 1.00 92.00 67 SER A CA 1
ATOM 537 C C . SER A 1 67 ? -3.055 -11.535 -8.185 1.00 92.00 67 SER A C 1
ATOM 539 O O . SER A 1 67 ? -2.471 -10.486 -8.450 1.00 92.00 67 SER A O 1
ATOM 541 N N . LEU A 1 68 ? -2.421 -12.580 -7.636 1.00 93.81 68 LEU A N 1
ATOM 542 C CA . LEU A 1 68 ? -0.981 -12.570 -7.340 1.00 93.81 68 LEU A CA 1
ATOM 543 C C . LEU A 1 68 ? -0.134 -12.524 -8.615 1.00 93.81 68 LEU A C 1
ATOM 545 O O . LEU A 1 68 ? 0.809 -11.739 -8.703 1.00 93.81 68 LEU A O 1
ATOM 549 N N . VAL A 1 69 ? -0.499 -13.311 -9.629 1.00 94.19 69 VAL A N 1
ATOM 550 C CA . VAL A 1 69 ? 0.185 -13.281 -10.928 1.00 94.19 69 VAL A CA 1
ATOM 551 C C . VAL A 1 69 ? -0.038 -11.938 -11.620 1.00 94.19 69 VAL A C 1
ATOM 553 O O . VAL A 1 69 ? 0.914 -11.369 -12.146 1.00 94.19 69 VAL A O 1
ATOM 556 N N . ALA A 1 70 ? -1.246 -11.368 -11.561 1.00 94.69 70 ALA A N 1
ATOM 557 C CA . ALA A 1 70 ? -1.500 -10.024 -12.080 1.00 94.69 70 ALA A CA 1
ATOM 558 C C . ALA A 1 70 ? -0.630 -8.962 -11.383 1.00 94.69 70 ALA A C 1
ATOM 560 O O . ALA A 1 70 ? -0.093 -8.080 -12.054 1.00 94.69 70 ALA A O 1
ATOM 561 N N . ALA A 1 71 ? -0.452 -9.051 -10.060 1.00 96.19 71 ALA A N 1
ATOM 562 C CA . ALA A 1 71 ? 0.429 -8.150 -9.314 1.00 96.19 71 ALA A CA 1
ATOM 563 C C . ALA A 1 71 ? 1.896 -8.309 -9.746 1.00 96.19 71 ALA A C 1
ATOM 565 O O . ALA A 1 71 ? 2.593 -7.313 -9.933 1.00 96.19 71 ALA A O 1
ATOM 566 N N . TYR A 1 72 ? 2.346 -9.543 -9.979 1.00 95.81 72 TYR A N 1
ATOM 567 C CA . TYR A 1 72 ? 3.692 -9.825 -10.475 1.00 95.81 72 TYR A CA 1
ATOM 568 C C . TYR A 1 72 ? 3.932 -9.292 -11.894 1.00 95.81 72 TYR A C 1
ATOM 570 O O . TYR A 1 72 ? 4.938 -8.632 -12.145 1.00 95.81 72 TYR A O 1
ATOM 578 N N . VAL A 1 73 ? 2.981 -9.492 -12.810 1.00 95.06 73 VAL A N 1
ATOM 579 C CA . VAL A 1 73 ? 3.034 -8.917 -14.166 1.00 95.06 73 VAL A CA 1
ATOM 580 C C . VAL A 1 73 ? 3.047 -7.389 -14.103 1.00 95.06 73 VAL A C 1
ATOM 582 O O . VAL A 1 73 ? 3.837 -6.748 -14.790 1.00 95.06 73 VAL A O 1
ATOM 585 N N . THR A 1 74 ? 2.233 -6.798 -13.229 1.00 96.38 74 THR A N 1
ATOM 586 C CA . THR A 1 74 ? 2.225 -5.348 -12.989 1.00 96.38 74 THR A CA 1
ATOM 587 C C . THR A 1 74 ? 3.590 -4.852 -12.502 1.00 96.38 74 THR A C 1
ATOM 589 O O . THR A 1 74 ? 4.068 -3.825 -12.981 1.00 96.38 74 THR A O 1
ATOM 592 N N . ALA A 1 75 ? 4.253 -5.585 -11.602 1.00 95.31 75 ALA A N 1
ATOM 593 C CA . ALA A 1 75 ? 5.599 -5.258 -11.133 1.00 95.31 75 ALA A CA 1
ATOM 594 C C . ALA A 1 75 ? 6.652 -5.354 -12.249 1.00 95.31 75 ALA A C 1
ATOM 596 O O . ALA A 1 75 ? 7.514 -4.484 -12.345 1.00 95.31 75 ALA A O 1
ATOM 597 N N . LEU A 1 76 ? 6.564 -6.358 -13.127 1.00 93.81 76 LEU A N 1
ATOM 598 C CA . LEU A 1 76 ? 7.441 -6.460 -14.298 1.00 93.81 76 LEU A CA 1
ATOM 599 C C . LEU A 1 76 ? 7.272 -5.263 -15.240 1.00 93.81 76 LEU A C 1
ATOM 601 O O . LEU A 1 76 ? 8.265 -4.666 -15.652 1.00 93.81 76 LEU A O 1
ATOM 605 N N . VAL A 1 77 ? 6.028 -4.884 -15.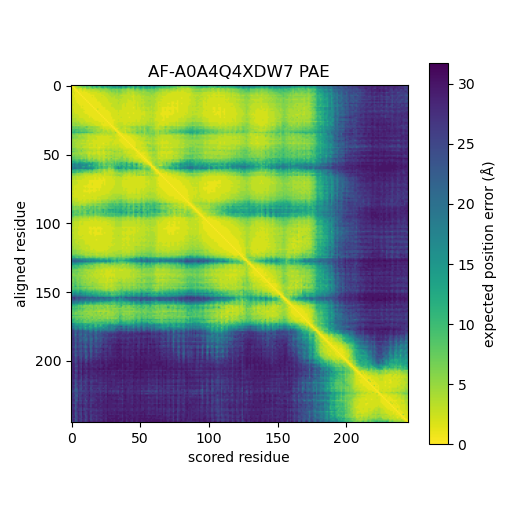545 1.00 95.31 77 VAL A N 1
ATOM 606 C CA . VAL A 1 77 ? 5.730 -3.718 -16.393 1.00 95.31 77 VAL A CA 1
ATOM 607 C C . VAL A 1 77 ? 6.252 -2.433 -15.749 1.00 95.31 77 VAL A C 1
ATOM 609 O O . VAL A 1 77 ? 6.894 -1.632 -16.426 1.00 95.31 77 VAL A O 1
ATOM 612 N N . TYR A 1 78 ? 6.046 -2.261 -14.442 1.00 94.69 78 TYR A N 1
ATOM 613 C CA . TYR A 1 78 ? 6.585 -1.130 -13.689 1.00 94.69 78 TYR A CA 1
ATOM 614 C C . TYR A 1 78 ? 8.110 -1.033 -13.811 1.00 94.69 78 TYR A C 1
ATOM 616 O O . TYR A 1 78 ? 8.626 0.013 -14.199 1.00 94.69 78 TYR A O 1
ATOM 624 N N . LEU A 1 79 ? 8.833 -2.122 -13.532 1.00 89.06 79 LEU A N 1
ATOM 625 C CA . LEU A 1 79 ? 10.297 -2.139 -13.588 1.00 89.06 79 LEU A CA 1
ATOM 626 C C . LEU A 1 79 ? 10.822 -1.896 -15.002 1.00 89.06 79 LEU A C 1
ATOM 628 O O . LEU A 1 79 ? 11.795 -1.166 -15.178 1.00 89.06 79 LEU A O 1
ATOM 632 N N . PHE A 1 80 ? 10.161 -2.459 -16.012 1.00 90.69 80 PHE A N 1
ATOM 633 C CA . PHE A 1 80 ? 10.512 -2.236 -17.409 1.00 90.69 80 PHE A CA 1
ATOM 634 C C . PHE A 1 80 ? 10.394 -0.755 -17.789 1.00 90.69 80 PHE A C 1
ATOM 636 O O . PHE A 1 80 ? 11.332 -0.180 -18.342 1.00 90.69 80 PHE A O 1
ATOM 643 N N . LEU A 1 81 ? 9.265 -0.121 -17.455 1.00 91.31 81 LEU A N 1
ATOM 644 C CA . LEU A 1 81 ? 9.029 1.301 -17.718 1.00 91.31 81 LEU A CA 1
ATOM 645 C C . LEU A 1 81 ? 9.978 2.195 -16.917 1.00 91.31 81 LEU A C 1
ATOM 647 O O . LEU A 1 81 ? 10.473 3.194 -17.438 1.00 91.31 81 LEU A O 1
ATOM 651 N N . LEU A 1 82 ? 10.273 1.816 -15.672 1.00 86.50 82 LEU A N 1
ATOM 652 C CA . LEU A 1 82 ? 11.216 2.529 -14.823 1.00 86.50 82 LEU A CA 1
ATOM 653 C C . LEU A 1 82 ? 12.615 2.527 -15.447 1.00 86.50 82 LEU A C 1
ATOM 655 O O . LEU A 1 82 ? 13.199 3.594 -15.605 1.00 86.50 82 LEU A O 1
ATOM 659 N N . VAL A 1 83 ? 13.133 1.368 -15.859 1.00 83.88 83 VAL A N 1
ATOM 660 C CA . VAL A 1 83 ? 14.459 1.235 -16.492 1.00 83.88 83 VAL A CA 1
ATOM 661 C C . VAL A 1 83 ? 14.511 1.977 -17.829 1.00 83.88 83 VAL A C 1
ATOM 663 O O . VAL A 1 83 ? 15.452 2.735 -18.073 1.00 83.88 83 VAL A O 1
ATOM 666 N N . ALA A 1 84 ? 13.465 1.839 -18.650 1.00 85.25 84 ALA A N 1
ATOM 667 C CA . ALA A 1 84 ? 13.348 2.552 -19.919 1.00 85.25 84 ALA A CA 1
ATOM 668 C C . ALA A 1 84 ? 13.382 4.079 -19.729 1.00 85.25 84 ALA A C 1
ATOM 670 O O . ALA A 1 84 ? 14.018 4.781 -20.512 1.00 85.25 84 ALA A O 1
ATOM 671 N N . SER A 1 85 ? 12.772 4.599 -18.655 1.00 83.31 85 SER A N 1
ATOM 672 C CA . SER A 1 85 ? 12.771 6.039 -18.347 1.00 83.31 85 SER A CA 1
ATOM 673 C C . SER A 1 85 ? 14.159 6.614 -18.025 1.00 83.31 85 SER A C 1
ATOM 675 O O . SER A 1 85 ? 14.344 7.828 -18.072 1.00 83.31 85 SER A O 1
ATOM 677 N N . VAL A 1 86 ? 15.143 5.762 -17.708 1.00 81.25 86 VAL A N 1
ATOM 678 C CA . VAL A 1 86 ? 16.537 6.158 -17.423 1.00 81.25 86 VAL A CA 1
ATOM 679 C C . VAL A 1 86 ? 17.440 6.005 -18.656 1.00 81.25 86 VAL A C 1
ATOM 681 O O . VAL A 1 86 ? 18.617 6.340 -18.599 1.00 81.25 86 VAL A O 1
ATOM 684 N N . GLY A 1 87 ? 16.907 5.517 -19.782 1.00 79.19 87 GLY A N 1
ATOM 685 C CA . GLY A 1 87 ? 17.676 5.288 -21.010 1.00 79.19 87 GLY A CA 1
ATOM 686 C C . GLY A 1 87 ? 18.523 4.012 -20.994 1.00 79.19 87 GLY A C 1
ATOM 687 O O . GLY A 1 87 ? 19.329 3.799 -21.895 1.00 79.19 87 GLY A O 1
ATOM 688 N N . VAL A 1 88 ? 18.339 3.145 -19.994 1.00 75.88 88 VAL A N 1
ATOM 689 C CA . VAL A 1 88 ? 18.950 1.811 -19.957 1.00 75.88 88 VAL A CA 1
ATOM 690 C C . VAL A 1 88 ? 18.066 0.850 -20.749 1.00 75.88 88 VAL A C 1
ATOM 692 O O . VAL A 1 88 ? 16.841 0.899 -20.640 1.00 75.88 88 VAL A O 1
ATOM 695 N N . SER A 1 89 ? 18.667 -0.036 -21.549 1.00 76.75 89 SER A N 1
ATOM 696 C CA . SER A 1 89 ? 17.906 -1.030 -22.305 1.00 76.75 89 SER A CA 1
ATOM 697 C C . SER A 1 89 ? 17.255 -2.038 -21.342 1.00 76.75 89 SER A C 1
ATOM 699 O O . SER A 1 89 ? 17.956 -2.751 -20.620 1.00 76.75 89 SER A O 1
ATOM 701 N N . PRO A 1 90 ? 15.916 -2.162 -21.319 1.00 72.75 90 PRO A N 1
ATOM 702 C CA . PRO A 1 90 ? 15.251 -3.059 -20.371 1.00 72.75 90 PRO A CA 1
ATOM 703 C C . PRO A 1 90 ? 15.616 -4.535 -20.570 1.00 72.75 90 PRO A C 1
ATOM 705 O O . PRO A 1 90 ? 15.612 -5.316 -19.621 1.00 72.75 90 PRO A O 1
ATOM 708 N N . MET A 1 91 ? 15.981 -4.908 -21.803 1.00 76.31 91 MET A N 1
ATOM 709 C CA . MET A 1 91 ? 16.426 -6.257 -22.159 1.00 76.31 91 MET A CA 1
ATOM 710 C C . MET A 1 91 ? 17.702 -6.680 -21.418 1.00 76.31 91 MET A C 1
ATOM 712 O O . MET A 1 91 ? 17.857 -7.858 -21.108 1.00 76.31 91 MET A O 1
ATOM 716 N N . ALA A 1 92 ? 18.585 -5.735 -21.073 1.00 69.75 92 ALA A N 1
ATOM 717 C CA . ALA A 1 92 ? 19.831 -6.033 -20.367 1.00 69.75 92 ALA A CA 1
ATOM 718 C C . ALA A 1 92 ? 19.605 -6.518 -18.925 1.00 69.75 92 ALA A C 1
ATOM 720 O O . ALA A 1 92 ? 20.455 -7.202 -18.361 1.00 69.75 92 ALA A O 1
ATOM 721 N N . LEU A 1 93 ? 18.455 -6.189 -18.329 1.00 65.38 93 LEU A N 1
ATOM 722 C CA . LEU A 1 93 ? 18.142 -6.505 -16.937 1.00 65.38 93 LEU A CA 1
ATOM 723 C C . LEU A 1 93 ? 17.118 -7.631 -16.791 1.00 65.38 93 LEU A C 1
ATOM 725 O O . LEU A 1 93 ? 16.715 -7.909 -15.671 1.00 65.38 93 LEU A O 1
ATOM 729 N N . VAL A 1 94 ? 16.711 -8.313 -17.867 1.00 76.44 94 VAL A N 1
ATOM 730 C CA . VAL A 1 94 ? 15.633 -9.323 -17.829 1.00 76.44 94 VAL A CA 1
ATOM 731 C C . VAL A 1 94 ? 15.844 -10.408 -16.758 1.00 76.44 94 VAL A C 1
ATOM 733 O O . VAL A 1 94 ? 14.921 -10.612 -15.968 1.00 76.44 94 VAL A O 1
ATOM 736 N N . PRO A 1 95 ? 17.024 -11.056 -16.626 1.00 72.56 95 PRO A N 1
ATOM 737 C CA . PRO A 1 95 ? 17.224 -12.092 -15.606 1.00 72.56 95 PRO A CA 1
ATOM 738 C C . PRO A 1 95 ? 17.076 -11.557 -14.175 1.00 72.56 95 PRO A C 1
ATOM 740 O O . PRO A 1 95 ? 16.440 -12.183 -13.330 1.00 72.56 95 PRO A O 1
ATOM 743 N N . MET A 1 96 ? 17.618 -10.364 -13.913 1.00 70.44 96 MET A N 1
ATOM 744 C CA . MET A 1 96 ? 17.528 -9.709 -12.605 1.00 70.44 96 MET A CA 1
ATOM 745 C C . MET A 1 96 ? 16.143 -9.083 -12.371 1.00 70.44 96 MET A C 1
ATOM 747 O O . MET A 1 96 ? 15.688 -8.990 -11.235 1.00 70.44 96 MET A O 1
ATOM 751 N N . GLY A 1 97 ? 15.441 -8.712 -13.441 1.00 77.00 97 GLY A N 1
ATOM 752 C CA . GLY A 1 97 ? 14.126 -8.083 -13.437 1.00 77.00 97 GLY A CA 1
ATOM 753 C C . GLY A 1 97 ? 13.037 -8.996 -12.888 1.00 77.00 97 GLY A C 1
ATOM 754 O O . GLY A 1 97 ? 12.187 -8.530 -12.137 1.00 77.00 97 GLY A O 1
ATOM 755 N N . PHE A 1 98 ? 13.098 -10.303 -13.165 1.00 80.00 98 PHE A N 1
ATOM 756 C CA . PHE A 1 98 ? 12.169 -11.274 -12.574 1.00 80.00 98 PHE A CA 1
ATOM 757 C C . PHE A 1 98 ? 12.310 -11.367 -11.051 1.00 80.00 98 PHE A C 1
ATOM 759 O O . PHE A 1 98 ? 11.310 -11.398 -10.327 1.00 80.00 98 PHE A O 1
ATOM 766 N N . VAL A 1 99 ? 13.546 -11.365 -10.551 1.00 81.94 99 VAL A N 1
ATOM 767 C CA . VAL A 1 99 ? 13.821 -11.372 -9.109 1.00 81.94 99 VAL A CA 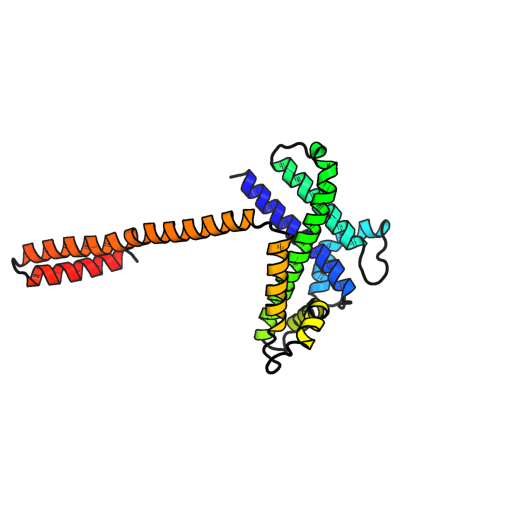1
ATOM 768 C C . VAL A 1 99 ? 13.417 -10.033 -8.490 1.00 81.94 99 VAL A C 1
ATOM 770 O O . VAL A 1 99 ? 12.704 -10.003 -7.488 1.00 81.94 99 VAL A O 1
ATOM 773 N N . ALA A 1 100 ? 13.783 -8.916 -9.120 1.00 80.19 100 ALA A N 1
ATOM 774 C CA . ALA A 1 100 ? 13.403 -7.578 -8.674 1.00 80.19 100 ALA A CA 1
ATOM 775 C C . ALA A 1 100 ? 11.876 -7.380 -8.645 1.00 80.19 100 ALA A C 1
ATOM 777 O O . ALA A 1 100 ? 11.358 -6.724 -7.740 1.00 80.19 100 ALA A O 1
ATOM 778 N N . ALA A 1 101 ? 11.135 -7.981 -9.581 1.00 87.75 101 ALA A N 1
ATOM 779 C CA . ALA A 1 101 ? 9.675 -7.943 -9.592 1.00 87.75 101 ALA A CA 1
ATOM 780 C C . ALA A 1 101 ? 9.086 -8.655 -8.372 1.00 87.75 101 ALA A C 1
ATOM 782 O O . ALA A 1 101 ? 8.149 -8.141 -7.766 1.00 87.75 101 ALA A O 1
ATOM 783 N N . LEU A 1 102 ? 9.670 -9.782 -7.948 1.00 88.69 102 LEU A N 1
ATOM 784 C CA . LEU A 1 102 ? 9.232 -10.489 -6.744 1.00 88.69 102 LEU A CA 1
ATOM 785 C C . LEU A 1 102 ? 9.413 -9.615 -5.495 1.00 88.69 102 LEU A C 1
ATOM 787 O O . LEU A 1 102 ? 8.478 -9.463 -4.708 1.00 88.69 102 LEU A O 1
ATOM 791 N N . PHE A 1 103 ? 10.576 -8.972 -5.357 1.00 86.88 103 PHE A N 1
ATOM 792 C CA . PHE A 1 103 ? 10.825 -8.017 -4.273 1.00 86.88 103 PHE A CA 1
ATOM 793 C C . PHE A 1 103 ? 9.904 -6.795 -4.342 1.00 86.88 103 PHE A C 1
ATOM 795 O O . PHE A 1 103 ? 9.462 -6.297 -3.309 1.00 86.88 103 PHE A O 1
ATOM 802 N N . THR A 1 104 ? 9.563 -6.331 -5.544 1.00 87.25 104 THR A N 1
ATOM 803 C CA . THR A 1 104 ? 8.637 -5.206 -5.745 1.00 87.25 104 THR A CA 1
ATOM 804 C C . THR A 1 104 ? 7.223 -5.561 -5.287 1.00 87.25 104 THR A C 1
ATOM 806 O O . THR A 1 104 ? 6.609 -4.787 -4.552 1.00 87.25 104 THR A O 1
ATOM 809 N N . VAL A 1 105 ? 6.723 -6.751 -5.636 1.00 94.38 105 VAL A N 1
ATOM 810 C CA . VAL A 1 105 ? 5.434 -7.243 -5.128 1.00 94.38 105 VAL A CA 1
ATOM 811 C C . VAL A 1 105 ? 5.468 -7.369 -3.607 1.00 94.38 105 VAL A C 1
ATOM 813 O O . VAL A 1 105 ? 4.525 -6.940 -2.945 1.00 94.38 105 VAL A O 1
ATOM 816 N N . LEU A 1 106 ? 6.557 -7.894 -3.037 1.00 92.19 106 LEU A N 1
ATOM 817 C CA . LEU A 1 106 ? 6.717 -8.002 -1.586 1.00 92.19 106 LEU A CA 1
ATOM 818 C C . LEU A 1 106 ? 6.710 -6.623 -0.906 1.00 92.19 106 LEU A C 1
ATOM 820 O O . LEU A 1 106 ? 6.019 -6.442 0.096 1.00 92.19 106 LEU A O 1
ATOM 824 N N . LYS A 1 107 ? 7.403 -5.631 -1.481 1.00 89.62 107 LYS A N 1
ATOM 825 C CA . LYS A 1 107 ? 7.384 -4.234 -1.021 1.00 89.62 107 LYS A CA 1
ATOM 826 C C . LYS A 1 107 ? 5.962 -3.673 -1.034 1.00 89.62 107 LYS A C 1
ATOM 828 O O . LYS A 1 107 ? 5.538 -3.073 -0.050 1.00 89.62 107 LYS A O 1
ATOM 833 N N . TRP A 1 108 ? 5.209 -3.868 -2.117 1.00 94.94 108 TRP A N 1
ATOM 834 C CA . TRP A 1 108 ? 3.817 -3.416 -2.192 1.00 94.94 108 TRP A CA 1
ATOM 835 C C . TRP A 1 108 ? 2.917 -4.139 -1.188 1.00 94.94 108 TRP A C 1
ATOM 837 O O . TRP A 1 108 ? 2.095 -3.490 -0.547 1.00 94.94 108 TRP A O 1
ATOM 847 N N . ALA A 1 109 ? 3.097 -5.446 -0.988 1.00 93.62 109 ALA A N 1
ATOM 848 C CA . ALA A 1 109 ? 2.329 -6.227 -0.018 1.00 93.62 109 ALA A CA 1
ATOM 849 C C . ALA A 1 109 ? 2.575 -5.747 1.414 1.00 93.62 109 ALA A C 1
ATOM 851 O O . ALA A 1 109 ? 1.629 -5.554 2.178 1.00 93.62 109 ALA A O 1
ATOM 852 N N . PHE A 1 110 ? 3.835 -5.480 1.749 1.00 91.31 110 PHE A N 1
ATOM 853 C CA . PHE A 1 110 ? 4.206 -4.883 3.022 1.00 91.31 110 PHE A CA 1
ATOM 854 C C . PHE A 1 110 ? 3.586 -3.488 3.195 1.00 91.31 110 PHE A C 1
ATOM 856 O O . PHE A 1 110 ? 3.015 -3.188 4.242 1.00 91.31 110 PHE A O 1
ATOM 863 N N . ASN A 1 111 ? 3.622 -2.657 2.150 1.00 90.25 111 ASN A N 1
ATOM 864 C CA . ASN A 1 111 ? 3.021 -1.324 2.176 1.00 90.25 111 ASN A CA 1
ATOM 865 C C . ASN A 1 111 ? 1.502 -1.396 2.426 1.00 90.25 111 ASN A C 1
ATOM 867 O O . ASN A 1 111 ? 0.980 -0.697 3.291 1.00 90.25 111 ASN A O 1
ATOM 871 N N . VAL A 1 112 ? 0.796 -2.306 1.743 1.00 92.62 112 VAL A N 1
ATOM 872 C CA . VAL A 1 112 ? -0.632 -2.574 1.986 1.00 92.62 112 VAL A CA 1
ATOM 873 C C . VAL A 1 112 ? -0.875 -2.978 3.438 1.00 92.62 112 VAL A C 1
ATOM 875 O O . VAL A 1 112 ? -1.769 -2.425 4.074 1.00 92.62 112 VAL A O 1
AT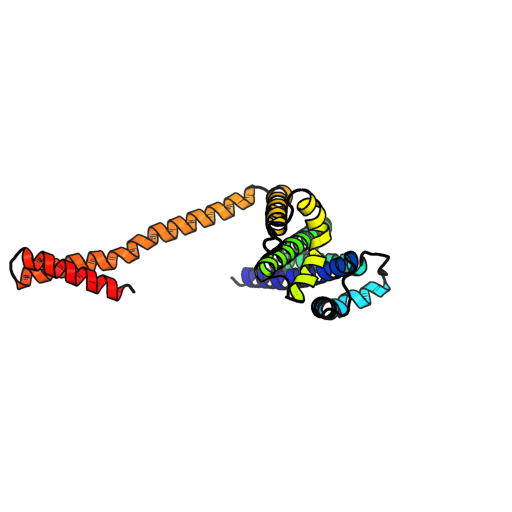OM 878 N N . LEU A 1 113 ? -0.079 -3.903 3.982 1.00 91.38 113 LEU A N 1
ATOM 879 C CA . LEU A 1 113 ? -0.202 -4.346 5.372 1.00 91.38 113 LEU A CA 1
ATOM 880 C C . LEU A 1 113 ? -0.078 -3.169 6.346 1.00 91.38 113 LEU A C 1
ATOM 882 O O . LEU A 1 113 ? -0.920 -3.019 7.234 1.00 91.38 113 LEU A O 1
ATOM 886 N N . VAL A 1 114 ? 0.930 -2.315 6.160 1.00 87.75 114 VAL A N 1
ATOM 887 C CA . VAL A 1 114 ? 1.151 -1.127 6.994 1.00 87.75 114 VAL A CA 1
ATOM 888 C C . VAL A 1 114 ? -0.040 -0.173 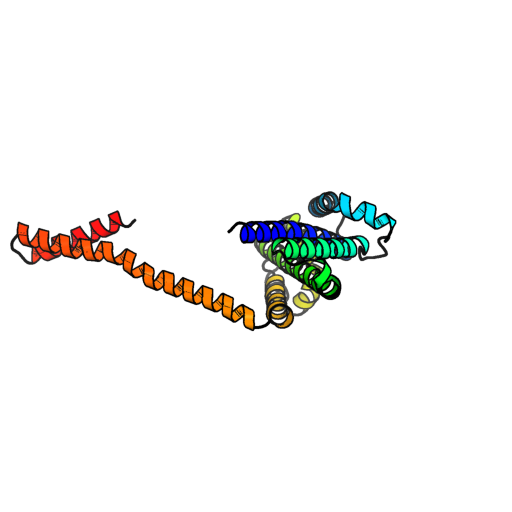6.905 1.00 87.75 114 VAL A C 1
ATOM 890 O O . VAL A 1 114 ? -0.618 0.165 7.936 1.00 87.75 114 VAL A O 1
ATOM 893 N N . TRP A 1 115 ? -0.473 0.210 5.701 1.00 90.50 115 TRP A N 1
ATOM 894 C CA . TRP A 1 115 ? -1.572 1.169 5.536 1.00 90.50 115 TRP A CA 1
ATOM 895 C C . TRP A 1 115 ? -2.914 0.651 6.048 1.00 90.50 115 TRP A C 1
ATOM 897 O O . TRP A 1 115 ? -3.638 1.397 6.706 1.00 90.50 115 TRP A O 1
ATOM 907 N N . VAL A 1 116 ? -3.246 -0.620 5.808 1.00 90.50 116 VAL A N 1
ATOM 908 C CA . VAL A 1 116 ? -4.484 -1.221 6.331 1.00 90.50 116 VAL A CA 1
ATOM 909 C C . VAL A 1 116 ? -4.444 -1.276 7.863 1.00 90.50 116 VAL A C 1
ATOM 911 O O . VAL A 1 116 ? -5.451 -0.993 8.513 1.00 90.50 116 VAL A O 1
ATOM 914 N N . THR A 1 117 ? -3.282 -1.561 8.457 1.00 89.56 117 THR A N 1
ATOM 915 C CA . THR A 1 117 ? -3.1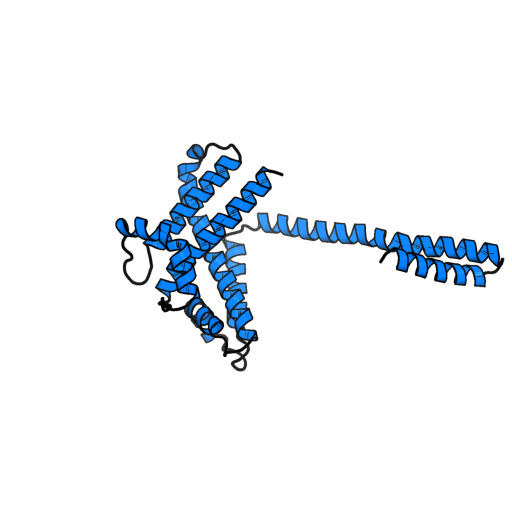12 -1.569 9.919 1.00 89.56 117 THR A CA 1
ATOM 916 C C . THR A 1 117 ? -3.227 -0.170 10.515 1.00 89.56 117 THR A C 1
ATOM 918 O O . THR A 1 117 ? -3.925 -0.002 11.513 1.00 89.56 117 THR A O 1
ATOM 921 N N . ILE A 1 118 ? -2.611 0.843 9.895 1.00 88.56 118 ILE A N 1
ATOM 922 C CA . ILE A 1 118 ? -2.766 2.251 10.297 1.00 88.56 118 ILE A CA 1
ATOM 923 C C . ILE A 1 118 ? -4.241 2.646 10.241 1.00 88.56 118 ILE A C 1
ATOM 925 O O . ILE A 1 118 ? -4.773 3.165 11.219 1.00 88.56 118 ILE A O 1
ATOM 929 N N . ALA A 1 119 ? -4.924 2.355 9.132 1.00 89.69 119 ALA A N 1
ATOM 930 C CA . ALA A 1 119 ? -6.337 2.674 8.976 1.00 89.69 119 ALA A CA 1
ATOM 931 C C . ALA A 1 119 ? -7.199 1.976 10.047 1.00 89.69 119 ALA A C 1
ATOM 933 O O . ALA A 1 119 ? -8.087 2.600 10.627 1.00 89.69 119 ALA A O 1
ATOM 934 N N . SER A 1 120 ? -6.899 0.715 10.380 1.00 87.56 120 SER A N 1
ATOM 935 C CA . SER A 1 120 ? -7.560 -0.007 11.475 1.00 87.56 120 SER A CA 1
ATOM 936 C C . SER A 1 120 ? -7.291 0.628 12.844 1.00 87.56 120 SER A C 1
ATOM 938 O O . SER A 1 120 ? -8.209 0.724 13.656 1.00 87.56 120 SER A O 1
ATOM 940 N N . ALA A 1 121 ? -6.058 1.072 13.106 1.00 86.81 121 ALA A N 1
ATOM 941 C CA . ALA A 1 121 ? -5.678 1.727 14.357 1.00 86.81 121 ALA A CA 1
ATOM 942 C C . ALA A 1 121 ? -6.426 3.055 14.535 1.00 86.81 121 ALA A C 1
ATOM 944 O O . ALA A 1 121 ? -7.040 3.284 15.575 1.00 86.81 121 ALA A O 1
ATOM 945 N N . VAL A 1 122 ? -6.455 3.885 13.489 1.00 88.12 122 VAL A N 1
ATOM 946 C CA . VAL A 1 122 ? -7.167 5.169 13.488 1.00 88.12 122 VAL A CA 1
ATOM 947 C C . VAL A 1 122 ? -8.665 4.965 13.723 1.00 88.12 122 VAL A C 1
ATOM 949 O O . VAL A 1 122 ? -9.243 5.627 14.584 1.00 88.12 122 VAL A O 1
ATOM 952 N N . LEU A 1 123 ? -9.299 4.015 13.022 1.00 84.38 123 LEU A N 1
ATOM 953 C CA . LEU A 1 123 ? -10.728 3.739 13.216 1.00 84.38 123 LEU A CA 1
ATOM 954 C C . LEU A 1 123 ? -11.043 3.143 14.593 1.00 84.38 123 LEU A C 1
ATOM 956 O O . LEU A 1 123 ? -12.148 3.355 15.090 1.00 84.38 123 LEU A O 1
ATOM 960 N N . SER A 1 124 ? -10.099 2.444 15.235 1.00 82.19 124 SER A N 1
ATOM 961 C CA . SER A 1 124 ? -10.302 1.932 16.598 1.00 82.19 124 SER A CA 1
ATOM 962 C C . SER A 1 124 ? -10.511 3.064 17.611 1.00 82.19 124 SER A C 1
ATOM 964 O O . SER A 1 124 ? -11.386 2.965 18.468 1.00 82.19 124 SER A O 1
ATOM 966 N N . TRP A 1 125 ? -9.802 4.187 17.446 1.00 81.00 125 TRP A N 1
ATOM 967 C CA . TRP A 1 125 ? -9.939 5.366 18.307 1.00 81.00 125 TRP A CA 1
ATOM 968 C C . TRP A 1 125 ? -11.237 6.140 18.070 1.00 81.00 125 TRP A C 1
ATOM 970 O O . TRP A 1 125 ? -11.723 6.813 18.976 1.00 81.00 125 TRP A O 1
ATOM 980 N N . MET A 1 126 ? -11.828 6.018 16.878 1.00 77.62 126 MET A N 1
ATOM 981 C CA . MET A 1 126 ? -13.119 6.634 16.548 1.00 77.62 126 MET A CA 1
ATOM 982 C C . MET A 1 126 ? -14.322 5.862 17.119 1.00 77.62 126 MET A C 1
ATOM 984 O O . MET A 1 126 ? -15.436 6.385 17.136 1.00 77.62 126 MET A O 1
ATOM 988 N N . GLY A 1 127 ? -14.109 4.640 17.615 1.00 71.81 127 GLY A N 1
ATOM 989 C CA . GLY A 1 127 ? -15.105 3.834 18.318 1.00 71.81 127 GLY A CA 1
ATOM 990 C C . GLY A 1 127 ? -15.764 2.716 17.484 1.00 71.81 127 GLY A C 1
ATOM 991 O O . GLY A 1 127 ? -15.659 2.681 16.256 1.00 71.81 127 GLY A O 1
ATOM 992 N N . PRO A 1 128 ? -16.478 1.776 18.142 1.00 67.12 128 PRO A N 1
ATOM 993 C CA . PRO A 1 128 ? -16.863 0.483 17.553 1.00 67.12 128 PRO A CA 1
ATOM 994 C C . PRO A 1 128 ? -17.982 0.534 16.500 1.00 67.12 128 PRO A C 1
ATOM 996 O O . PRO A 1 128 ? -18.218 -0.454 15.811 1.00 67.12 128 PRO A O 1
ATOM 999 N N . ALA A 1 129 ? -18.701 1.653 16.387 1.00 69.75 129 ALA A N 1
ATOM 1000 C CA . ALA A 1 129 ? -19.936 1.746 15.604 1.00 69.75 129 ALA A CA 1
ATOM 1001 C C . ALA A 1 129 ? -19.722 2.028 14.104 1.00 69.75 129 ALA A C 1
ATOM 1003 O O . ALA A 1 129 ? -20.695 2.151 13.360 1.00 69.75 129 ALA A O 1
ATOM 1004 N N . SER A 1 130 ? -18.476 2.152 13.632 1.00 78.44 130 SER A N 1
ATOM 1005 C CA . SER A 1 130 ? -18.227 2.445 12.219 1.00 78.44 130 SER A CA 1
ATOM 1006 C C . SER A 1 130 ? -18.301 1.168 11.358 1.00 78.44 130 SER A C 1
ATOM 1008 O O . SER A 1 130 ? -17.565 0.208 11.609 1.00 78.44 130 SER A O 1
ATOM 1010 N N . PRO A 1 131 ? -19.126 1.132 10.290 1.00 79.44 131 PRO A N 1
ATOM 1011 C CA . PRO A 1 131 ? -19.210 -0.034 9.402 1.00 79.44 131 PRO A CA 1
ATOM 1012 C C . PRO A 1 131 ? -17.869 -0.330 8.712 1.00 79.44 131 PRO A C 1
ATOM 1014 O O . PRO A 1 131 ? -17.542 -1.483 8.439 1.00 79.44 131 PRO A O 1
ATOM 1017 N N . MET A 1 132 ? -17.052 0.705 8.485 1.00 83.81 132 MET A N 1
ATOM 1018 C CA . MET A 1 132 ? -15.708 0.568 7.926 1.00 83.81 132 MET A CA 1
ATOM 1019 C C . MET A 1 132 ? -14.716 -0.054 8.920 1.00 83.81 132 MET A C 1
ATOM 1021 O O . MET A 1 132 ? -13.864 -0.849 8.522 1.00 83.81 132 MET A O 1
ATOM 1025 N N . GLY A 1 133 ? -14.856 0.247 10.215 1.00 85.00 133 GLY A N 1
ATOM 1026 C CA . GLY A 1 133 ? -14.021 -0.322 11.270 1.00 85.00 133 GLY A CA 1
ATOM 1027 C C . GLY A 1 133 ? -14.161 -1.838 11.360 1.00 85.00 133 GLY A C 1
ATOM 1028 O O . GLY A 1 133 ? -13.160 -2.536 11.493 1.00 85.00 133 GLY A O 1
ATOM 1029 N N . ALA A 1 134 ? -15.375 -2.372 11.194 1.00 84.62 134 ALA A N 1
ATOM 1030 C CA . ALA A 1 134 ? -15.610 -3.818 11.159 1.00 84.62 134 ALA A CA 1
ATOM 1031 C C . ALA A 1 134 ? -14.893 -4.503 9.978 1.00 84.62 134 ALA A C 1
ATOM 1033 O O . ALA A 1 134 ? -14.304 -5.577 10.137 1.00 84.62 134 ALA A O 1
ATOM 1034 N N . VAL A 1 135 ? -14.892 -3.865 8.803 1.00 88.81 135 VAL A N 1
ATOM 1035 C CA . VAL A 1 135 ? -14.213 -4.381 7.605 1.00 88.81 135 VAL A CA 1
ATOM 1036 C C . VAL A 1 135 ? -12.698 -4.395 7.794 1.00 88.81 135 VAL A C 1
ATOM 1038 O O . VAL A 1 135 ? -12.068 -5.426 7.560 1.00 88.81 135 VAL A O 1
ATOM 1041 N N . LEU A 1 136 ? -12.110 -3.287 8.256 1.00 88.00 136 LEU A N 1
ATOM 1042 C CA . LEU A 1 136 ? -10.667 -3.214 8.495 1.00 88.00 136 LEU A CA 1
ATOM 1043 C C . LEU A 1 136 ? -10.230 -4.168 9.603 1.00 88.00 136 LEU A C 1
ATOM 1045 O O . LEU A 1 136 ? -9.268 -4.905 9.410 1.00 88.00 136 LEU A O 1
ATOM 1049 N N . ASN A 1 137 ? -10.977 -4.239 10.707 1.00 87.44 137 ASN A N 1
ATOM 1050 C CA . ASN A 1 137 ? -10.693 -5.201 11.765 1.00 87.44 137 ASN A CA 1
ATOM 1051 C C . ASN A 1 137 ? -10.667 -6.621 11.214 1.00 87.44 137 ASN A C 1
ATOM 1053 O O . ASN A 1 137 ? -9.726 -7.338 11.509 1.00 87.44 137 ASN A O 1
ATOM 1057 N N . THR A 1 138 ? -11.617 -7.001 10.355 1.00 89.44 138 THR A N 1
ATOM 1058 C CA . THR A 1 138 ? -11.622 -8.323 9.708 1.00 89.44 138 THR A CA 1
ATOM 1059 C C . THR A 1 138 ? -10.359 -8.549 8.869 1.00 89.44 138 THR A C 1
ATOM 1061 O O . THR A 1 138 ? -9.761 -9.618 8.949 1.00 89.44 138 THR A O 1
ATOM 1064 N N . LEU A 1 139 ? -9.916 -7.543 8.104 1.00 89.56 139 LEU A N 1
ATOM 1065 C CA . LEU A 1 139 ? -8.718 -7.630 7.259 1.00 89.56 139 LEU A CA 1
ATOM 1066 C C . LEU A 1 139 ? -7.420 -7.796 8.059 1.00 89.56 139 LEU A C 1
ATOM 1068 O O . LEU A 1 139 ? -6.531 -8.513 7.600 1.00 89.56 139 LEU A O 1
ATOM 1072 N N . VAL A 1 140 ? -7.290 -7.139 9.215 1.00 90.69 140 VAL A N 1
ATOM 1073 C CA . VAL A 1 140 ? -6.069 -7.199 10.043 1.00 90.69 140 VAL A CA 1
ATOM 1074 C C . VAL A 1 140 ? -6.169 -8.266 11.141 1.00 90.69 140 VAL A C 1
ATOM 1076 O O . VAL A 1 140 ? -5.149 -8.691 11.672 1.00 90.69 140 VAL A O 1
ATOM 1079 N N . ASP A 1 141 ? -7.362 -8.778 11.453 1.00 89.56 141 ASP A N 1
ATOM 1080 C CA . ASP A 1 141 ? -7.594 -9.797 12.483 1.00 89.56 141 ASP A CA 1
ATOM 1081 C C . ASP A 1 141 ? -6.639 -11.003 12.414 1.00 89.56 141 ASP A C 1
ATOM 1083 O O . ASP A 1 141 ? -6.039 -11.316 13.439 1.00 89.56 141 ASP A O 1
ATOM 1087 N N . PRO A 1 142 ? -6.392 -11.667 11.264 1.00 88.88 142 PRO A N 1
ATOM 1088 C CA . PRO A 1 142 ? -5.446 -12.788 11.222 1.00 88.88 142 PRO A CA 1
ATOM 1089 C C . PRO A 1 142 ? -4.018 -12.400 11.642 1.00 88.88 142 PRO A C 1
ATOM 1091 O O . PRO A 1 142 ? -3.307 -13.235 12.198 1.00 88.88 142 PRO A O 1
ATOM 1094 N N . LEU A 1 143 ? -3.618 -11.144 11.423 1.00 88.25 143 LEU A N 1
ATOM 1095 C CA . LEU A 1 143 ? -2.311 -10.605 11.807 1.00 88.25 143 LEU A CA 1
ATOM 1096 C C . LEU A 1 143 ? -2.291 -10.133 13.269 1.00 88.25 143 LEU A C 1
ATOM 1098 O O . LEU A 1 143 ? -1.282 -10.280 13.954 1.00 88.25 143 LEU A O 1
ATOM 1102 N N . LEU A 1 144 ? -3.407 -9.593 13.767 1.00 86.56 144 LEU A N 1
ATOM 1103 C CA . LEU A 1 144 ? -3.535 -9.100 15.142 1.00 86.56 144 LEU A CA 1
ATOM 1104 C C . LEU A 1 144 ? -3.849 -10.205 16.147 1.00 86.56 144 LEU A C 1
ATOM 1106 O O . LEU A 1 144 ? -3.511 -10.051 17.316 1.00 86.56 144 LEU A O 1
ATOM 1110 N N . ARG A 1 145 ? -4.465 -11.319 15.734 1.00 87.62 145 ARG A N 1
ATOM 1111 C CA . ARG A 1 145 ? -4.838 -12.446 16.608 1.00 87.62 145 ARG A CA 1
ATOM 1112 C C . ARG A 1 145 ? -3.677 -12.941 17.477 1.00 87.62 145 ARG A C 1
ATOM 1114 O O . ARG A 1 145 ? -3.891 -13.069 18.680 1.00 87.62 145 ARG A O 1
ATOM 1121 N N . PRO A 1 146 ? -2.465 -13.205 16.944 1.00 85.75 146 PRO A N 1
ATOM 1122 C CA . PRO A 1 146 ? -1.332 -13.621 17.770 1.00 85.75 146 PRO A CA 1
ATOM 1123 C C . PRO A 1 146 ? -0.920 -12.559 18.796 1.00 85.75 146 PRO A C 1
ATOM 1125 O O . PRO A 1 146 ? -0.620 -12.899 19.934 1.00 85.75 146 PRO A O 1
ATOM 1128 N N . ILE A 1 147 ? -0.966 -11.277 18.424 1.00 86.50 147 ILE A N 1
ATOM 1129 C CA . ILE A 1 147 ? -0.583 -10.156 19.298 1.00 86.50 147 ILE A CA 1
ATOM 1130 C C . ILE A 1 147 ? -1.629 -9.944 20.397 1.00 86.50 147 ILE A C 1
ATOM 1132 O O . ILE A 1 147 ? -1.277 -9.798 21.565 1.00 86.50 147 ILE A O 1
ATOM 1136 N N . ARG A 1 148 ? -2.918 -9.999 20.045 1.00 87.38 148 ARG A N 1
ATOM 1137 C CA . ARG A 1 148 ? -4.056 -9.866 20.971 1.00 87.38 148 ARG A CA 1
ATOM 1138 C C . ARG A 1 148 ? -4.098 -10.968 22.032 1.00 87.38 148 ARG A C 1
ATOM 1140 O O . ARG A 1 148 ? -4.704 -10.765 23.077 1.00 87.38 148 ARG A O 1
ATOM 1147 N N . ARG A 1 149 ? -3.447 -12.116 21.794 1.00 85.62 149 ARG A N 1
ATOM 1148 C CA . ARG A 1 149 ? -3.271 -13.164 22.817 1.00 85.62 149 ARG A CA 1
ATOM 1149 C C . ARG A 1 149 ? -2.296 -12.756 23.922 1.00 85.62 149 ARG A C 1
ATOM 1151 O O . ARG A 1 149 ? -2.444 -13.235 25.037 1.00 85.62 149 ARG A O 1
ATOM 1158 N N . VAL A 1 150 ? -1.311 -11.910 23.615 1.00 87.69 150 VAL A N 1
ATOM 1159 C CA . VAL A 1 150 ? -0.286 -11.452 24.570 1.00 87.69 150 VAL A CA 1
ATOM 1160 C C . VAL A 1 150 ? -0.685 -10.125 25.209 1.00 87.69 150 VAL A C 1
ATOM 1162 O O . VAL A 1 150 ? -0.531 -9.952 26.413 1.00 87.69 150 VAL A O 1
ATOM 1165 N N . VAL A 1 151 ? -1.222 -9.197 24.412 1.00 84.25 151 VAL A N 1
ATOM 1166 C CA . VAL A 1 151 ? -1.658 -7.870 24.866 1.00 84.25 151 VAL A CA 1
ATOM 1167 C C . VAL A 1 151 ? -3.135 -7.684 24.512 1.00 84.25 151 VAL A C 1
ATOM 1169 O O . VAL A 1 151 ? -3.448 -7.235 23.401 1.00 84.25 151 VAL A O 1
ATOM 1172 N N . PRO A 1 152 ? -4.053 -8.053 25.426 1.00 78.88 152 PRO A N 1
ATOM 1173 C CA . PRO A 1 152 ? -5.475 -7.803 25.258 1.00 78.88 152 PRO A CA 1
ATOM 1174 C C . PRO A 1 152 ? -5.770 -6.299 25.147 1.00 78.88 152 PRO A C 1
ATOM 1176 O O . PRO A 1 152 ? -5.029 -5.477 25.694 1.00 78.88 152 PRO A O 1
ATOM 1179 N N . PRO A 1 153 ? -6.857 -5.915 24.465 1.00 78.06 153 PRO A N 1
ATOM 1180 C CA . PRO A 1 153 ? -7.237 -4.516 24.329 1.00 78.06 153 PRO A CA 1
ATOM 1181 C C . PRO A 1 153 ? -7.588 -3.891 25.687 1.00 78.06 153 PRO A C 1
ATOM 1183 O O . PRO A 1 153 ? -8.413 -4.413 26.441 1.00 78.06 153 PRO A O 1
ATOM 1186 N N . LEU A 1 154 ? -6.962 -2.754 26.001 1.00 72.12 154 LEU A N 1
ATOM 1187 C CA . LEU A 1 154 ? -7.149 -2.047 27.268 1.00 72.12 154 LEU A CA 1
ATOM 1188 C C . LEU A 1 154 ? -8.501 -1.316 27.233 1.00 72.12 154 LEU A C 1
ATOM 1190 O O . LEU A 1 154 ? -8.700 -0.365 26.478 1.00 72.12 154 LEU A O 1
ATOM 1194 N N . GLY A 1 155 ? -9.465 -1.787 28.029 1.00 64.12 155 GLY A N 1
ATOM 1195 C CA . GLY A 1 155 ? -10.768 -1.128 28.193 1.00 64.12 155 GLY A CA 1
ATOM 1196 C C . GLY A 1 155 ? -11.721 -1.229 26.992 1.00 64.12 155 GLY A C 1
ATOM 1197 O O . GLY A 1 155 ? -12.647 -0.427 26.889 1.00 64.12 155 GLY A O 1
ATOM 1198 N N . GLY A 1 156 ? -11.498 -2.169 26.065 1.00 66.19 156 GLY A N 1
ATOM 1199 C CA . GLY A 1 156 ? -12.395 -2.477 24.936 1.00 66.19 156 GLY A CA 1
ATOM 1200 C C . GLY A 1 156 ? -12.553 -1.384 23.865 1.00 66.19 156 GLY A C 1
ATOM 1201 O O . GLY A 1 156 ? -13.203 -1.626 22.852 1.00 66.19 156 GLY A O 1
ATOM 1202 N N . ARG A 1 157 ? -11.982 -0.190 24.078 1.00 65.31 157 ARG A N 1
ATOM 1203 C CA . ARG A 1 157 ? -12.033 0.958 23.153 1.00 65.31 157 ARG A CA 1
ATOM 1204 C C . ARG A 1 157 ? -10.663 1.340 22.589 1.00 65.31 157 ARG A C 1
ATOM 1206 O O . ARG A 1 157 ? -10.611 1.956 21.532 1.00 65.31 157 ARG A O 1
ATOM 1213 N N . LEU A 1 158 ? -9.573 1.003 23.285 1.00 72.12 158 LEU A N 1
ATOM 1214 C CA . LEU A 1 158 ? -8.208 1.332 22.874 1.00 72.12 158 LEU A CA 1
ATOM 1215 C C . LEU A 1 158 ? -7.428 0.051 22.542 1.00 72.12 158 LEU A C 1
ATOM 1217 O O . LEU A 1 158 ? -6.830 -0.590 23.411 1.00 72.12 158 LEU A O 1
ATOM 1221 N N . ASP A 1 159 ? -7.410 -0.303 21.259 1.00 75.12 159 ASP A N 1
ATOM 1222 C CA . ASP A 1 159 ? -6.626 -1.425 20.750 1.00 75.12 159 ASP A CA 1
ATOM 1223 C C . ASP A 1 159 ? -5.203 -0.944 20.423 1.00 75.12 159 ASP A C 1
ATOM 1225 O O . ASP A 1 159 ? -4.973 -0.295 19.405 1.00 75.12 159 ASP A O 1
ATOM 1229 N N . LEU A 1 160 ? -4.220 -1.280 21.269 1.00 81.38 160 LEU A N 1
ATOM 1230 C CA . LEU A 1 160 ? -2.794 -1.018 20.996 1.00 81.38 160 LEU A CA 1
ATOM 1231 C C . LEU A 1 160 ? -2.151 -2.080 20.086 1.00 81.38 160 LEU A C 1
ATOM 1233 O O . LEU A 1 160 ? -1.049 -1.878 19.577 1.00 81.38 160 LEU A O 1
ATOM 1237 N N . SER A 1 161 ? -2.828 -3.208 19.844 1.00 84.75 161 SER A N 1
ATOM 1238 C CA . SER A 1 161 ? -2.307 -4.306 19.019 1.00 84.75 161 SER A CA 1
ATOM 1239 C C . SER A 1 161 ? -1.909 -3.876 17.594 1.00 84.75 161 SER A C 1
ATOM 1241 O O . SER A 1 161 ? -0.847 -4.307 17.146 1.00 84.75 161 SER A O 1
ATOM 1243 N N . PRO A 1 162 ? -2.673 -3.016 16.880 1.00 82.69 162 PRO A N 1
ATOM 1244 C CA . PRO A 1 162 ? -2.257 -2.465 15.589 1.00 82.69 162 PRO A CA 1
ATOM 1245 C C . PRO A 1 162 ? -0.949 -1.673 15.656 1.00 82.69 162 PRO A C 1
ATOM 1247 O O . PRO A 1 162 ? -0.114 -1.808 14.768 1.00 82.69 162 PRO A O 1
ATOM 1250 N N . LEU A 1 163 ? -0.732 -0.888 16.718 1.00 84.69 163 LEU A N 1
ATOM 1251 C CA . LEU A 1 163 ? 0.508 -0.130 16.896 1.00 84.69 163 LEU A CA 1
ATOM 1252 C C . LEU A 1 163 ? 1.703 -1.071 17.096 1.00 84.69 163 LEU A C 1
ATOM 1254 O O . LEU A 1 163 ? 2.750 -0.874 16.488 1.00 84.69 163 LEU A O 1
ATOM 1258 N N . ILE A 1 164 ? 1.528 -2.132 17.888 1.00 85.50 164 ILE A N 1
ATOM 1259 C CA . ILE A 1 164 ? 2.556 -3.164 18.085 1.00 85.50 164 ILE A CA 1
ATOM 1260 C C . ILE A 1 164 ? 2.866 -3.873 16.760 1.00 85.50 164 ILE A C 1
ATOM 1262 O O . ILE A 1 164 ? 4.036 -4.037 16.418 1.00 85.50 164 ILE A O 1
ATOM 1266 N N . LEU A 1 165 ? 1.837 -4.246 15.985 1.00 84.44 165 LEU A N 1
ATOM 1267 C CA . LEU A 1 165 ? 2.024 -4.833 14.654 1.00 84.44 165 LEU A CA 1
ATOM 1268 C C . LEU A 1 165 ? 2.814 -3.884 13.745 1.00 84.44 165 LEU A C 1
ATOM 1270 O O . LEU A 1 165 ? 3.720 -4.336 13.054 1.00 84.44 165 LEU A O 1
ATOM 1274 N N . LEU A 1 166 ? 2.510 -2.581 13.768 1.00 85.31 166 LEU A N 1
ATOM 1275 C CA . LEU A 1 166 ? 3.238 -1.579 12.988 1.00 85.31 166 LEU A CA 1
ATOM 1276 C C . LEU A 1 166 ? 4.705 -1.494 13.393 1.00 85.31 166 LEU A C 1
ATOM 1278 O O . LEU A 1 166 ? 5.560 -1.492 12.516 1.00 85.31 166 LEU A O 1
ATOM 1282 N N . VAL A 1 167 ? 5.012 -1.471 14.690 1.00 85.81 167 VAL A N 1
ATOM 1283 C CA . VAL A 1 167 ? 6.402 -1.441 15.169 1.00 85.81 167 VAL A CA 1
ATOM 1284 C C . VAL A 1 167 ? 7.161 -2.691 14.719 1.00 85.81 167 VAL A C 1
ATOM 1286 O O . VAL A 1 167 ? 8.269 -2.575 14.203 1.00 85.81 167 VAL A O 1
ATOM 1289 N N . ILE A 1 168 ? 6.555 -3.877 14.843 1.00 85.12 168 ILE A N 1
ATOM 1290 C CA . ILE A 1 168 ? 7.161 -5.142 14.398 1.00 85.12 168 ILE A CA 1
ATOM 1291 C C . ILE A 1 168 ? 7.366 -5.145 12.880 1.00 85.12 168 ILE A C 1
ATOM 1293 O O . ILE A 1 168 ? 8.442 -5.501 12.401 1.00 85.12 168 ILE A O 1
ATOM 1297 N N . ALA A 1 169 ? 6.349 -4.733 12.123 1.00 83.00 169 ALA A N 1
ATOM 1298 C CA . ALA A 1 169 ? 6.401 -4.671 10.672 1.00 83.00 169 ALA A CA 1
ATOM 1299 C C . ALA A 1 169 ? 7.514 -3.721 10.215 1.00 83.00 169 ALA A C 1
ATOM 1301 O O . ALA A 1 169 ? 8.357 -4.113 9.411 1.00 83.00 169 ALA A O 1
ATOM 1302 N N . GLN A 1 170 ? 7.547 -2.499 10.752 1.00 81.44 170 GLN A N 1
ATOM 1303 C CA . GLN A 1 170 ? 8.557 -1.501 10.408 1.00 81.44 170 GLN A CA 1
ATOM 1304 C C . GLN A 1 170 ? 9.957 -1.993 10.765 1.00 81.44 170 GLN A C 1
ATOM 1306 O O . GLN A 1 170 ? 10.818 -1.981 9.899 1.00 81.44 170 GLN A O 1
ATOM 1311 N N . ALA A 1 171 ? 10.168 -2.532 11.971 1.00 82.19 171 ALA A N 1
ATOM 1312 C CA . ALA A 1 171 ? 11.459 -3.094 12.372 1.00 82.19 171 ALA A CA 1
ATOM 1313 C C . ALA A 1 171 ? 11.930 -4.219 11.433 1.00 82.19 171 ALA A C 1
ATOM 1315 O O . ALA A 1 171 ? 13.115 -4.301 11.108 1.00 82.19 171 ALA A O 1
ATOM 1316 N N . TYR A 1 172 ? 11.007 -5.062 10.962 1.00 81.88 172 TYR A N 1
ATOM 1317 C CA . TYR A 1 172 ? 11.317 -6.111 9.996 1.00 81.88 172 TYR A CA 1
ATOM 1318 C C . TYR A 1 172 ? 11.675 -5.547 8.615 1.00 81.88 172 TYR A C 1
ATOM 1320 O O . TYR A 1 172 ? 12.688 -5.943 8.038 1.00 81.88 172 TYR A O 1
ATOM 1328 N N . ALA A 1 173 ? 10.895 -4.602 8.084 1.00 76.06 173 ALA A N 1
ATOM 1329 C CA . ALA A 1 173 ? 11.194 -3.969 6.798 1.00 76.06 173 ALA A CA 1
ATOM 1330 C C . ALA A 1 173 ? 12.521 -3.201 6.830 1.00 76.06 173 ALA A C 1
ATOM 1332 O O . ALA A 1 173 ? 13.344 -3.341 5.928 1.00 76.06 173 ALA A O 1
ATOM 1333 N N . ASP A 1 174 ? 12.770 -2.475 7.911 1.00 69.50 174 ASP A N 1
ATOM 1334 C CA . ASP A 1 174 ? 13.994 -1.726 8.168 1.00 69.50 174 ASP A CA 1
ATOM 1335 C C . ASP A 1 174 ? 15.231 -2.606 8.394 1.00 69.50 174 ASP A C 1
ATOM 1337 O O . ASP A 1 174 ? 16.352 -2.100 8.348 1.00 69.50 174 ASP A O 1
ATOM 1341 N N . GLY A 1 175 ? 15.048 -3.885 8.725 1.00 67.56 175 GLY A N 1
ATOM 1342 C CA . GLY A 1 175 ? 16.134 -4.850 8.896 1.00 67.56 175 GLY A CA 1
ATOM 1343 C C . GLY A 1 175 ? 16.377 -5.711 7.655 1.00 67.56 175 GLY A C 1
ATOM 1344 O O . GLY A 1 175 ? 17.521 -6.037 7.353 1.00 67.56 175 GLY A O 1
ATOM 1345 N N . CYS A 1 176 ? 15.313 -6.081 6.937 1.00 66.56 176 CYS A N 1
ATOM 1346 C CA . CYS A 1 176 ? 15.353 -7.072 5.859 1.00 66.56 176 CYS A CA 1
ATOM 1347 C C . CYS A 1 176 ? 15.203 -6.468 4.453 1.00 66.56 176 CYS A C 1
ATOM 1349 O O . CYS A 1 176 ? 15.842 -6.940 3.517 1.00 66.56 176 CYS A O 1
ATOM 1351 N N . ILE A 1 177 ? 14.375 -5.430 4.289 1.00 60.81 177 ILE A N 1
ATOM 1352 C CA . ILE A 1 177 ? 14.043 -4.833 2.980 1.00 60.81 177 ILE A CA 1
ATOM 1353 C C . ILE A 1 177 ? 14.908 -3.596 2.699 1.00 60.81 177 ILE A C 1
ATOM 1355 O O . ILE A 1 177 ? 15.260 -3.344 1.548 1.00 60.81 177 ILE A O 1
ATOM 1359 N N . TRP A 1 178 ? 15.274 -2.837 3.735 1.00 53.16 178 TRP A N 1
ATOM 1360 C CA . TRP A 1 178 ? 16.069 -1.616 3.614 1.00 53.16 178 TRP A CA 1
ATOM 1361 C C . TRP A 1 178 ? 17.392 -1.744 4.379 1.00 53.16 178 TRP A C 1
ATOM 1363 O O . TRP A 1 178 ? 17.415 -1.566 5.599 1.00 53.16 178 TRP A O 1
ATOM 1373 N N . PRO A 1 179 ? 18.511 -2.070 3.707 1.00 48.53 179 PRO A N 1
ATOM 1374 C CA . PRO A 1 179 ? 19.797 -2.170 4.383 1.00 48.53 179 PRO A CA 1
ATOM 1375 C C . PRO A 1 179 ? 20.185 -0.817 5.001 1.00 48.53 179 PRO A C 1
ATOM 1377 O O . PRO A 1 179 ? 19.903 0.247 4.443 1.00 48.53 179 PRO A O 1
ATOM 1380 N N . ALA A 1 180 ? 20.853 -0.861 6.160 1.00 53.41 180 ALA A N 1
ATOM 1381 C CA . ALA A 1 180 ? 21.216 0.297 6.991 1.00 53.41 180 ALA A CA 1
ATOM 1382 C C . ALA A 1 180 ? 21.807 1.493 6.211 1.00 53.41 180 ALA A C 1
ATOM 1384 O O . ALA A 1 180 ? 21.509 2.638 6.541 1.00 53.41 180 ALA A O 1
ATOM 1385 N N . SER A 1 181 ? 22.520 1.219 5.112 1.00 53.91 181 SER A N 1
ATOM 1386 C CA . SER A 1 181 ? 23.086 2.197 4.170 1.00 53.91 181 SER A CA 1
ATOM 1387 C C . SER A 1 181 ? 22.126 3.314 3.743 1.00 53.91 181 SER A C 1
ATOM 1389 O O . SER A 1 181 ? 22.551 4.445 3.519 1.00 53.91 181 SER A O 1
ATOM 1391 N N . GLN A 1 182 ? 20.832 3.030 3.623 1.00 54.06 182 GLN A N 1
ATOM 1392 C CA . GLN A 1 182 ? 19.878 3.999 3.095 1.00 54.06 182 GLN A CA 1
ATOM 1393 C C . GLN A 1 182 ? 19.121 4.745 4.219 1.00 54.06 182 GLN A C 1
ATOM 1395 O O . GLN A 1 182 ? 18.505 5.785 3.972 1.00 54.06 182 GLN A O 1
ATOM 1400 N N . LYS A 1 183 ? 19.235 4.290 5.481 1.00 51.69 183 LYS A N 1
ATOM 1401 C CA . LYS A 1 183 ? 18.839 5.062 6.679 1.00 51.69 183 LYS A CA 1
ATOM 1402 C C . LYS A 1 183 ? 19.804 6.213 6.942 1.00 51.69 183 LYS A C 1
ATOM 1404 O O . LYS A 1 183 ? 19.355 7.294 7.315 1.00 51.69 183 LYS A O 1
ATOM 1409 N N . ASP A 1 184 ? 21.091 6.007 6.675 1.00 57.41 184 ASP A N 1
ATOM 1410 C CA . ASP A 1 184 ? 22.120 7.040 6.824 1.00 57.41 184 ASP A CA 1
ATOM 1411 C C . ASP A 1 184 ? 21.852 8.237 5.906 1.00 57.41 184 ASP A C 1
ATOM 1413 O O . ASP A 1 184 ? 21.941 9.385 6.336 1.00 57.41 184 ASP A O 1
ATOM 1417 N N . ILE A 1 185 ? 21.394 7.981 4.677 1.00 54.47 185 ILE A N 1
ATOM 1418 C CA . ILE A 1 185 ? 21.002 9.027 3.721 1.00 54.47 185 ILE A CA 1
ATOM 1419 C C . ILE A 1 185 ? 19.809 9.829 4.258 1.00 54.47 185 ILE A C 1
ATOM 1421 O O . ILE A 1 185 ? 19.827 11.056 4.255 1.00 54.47 185 ILE A O 1
ATOM 1425 N N . MET A 1 186 ? 18.770 9.164 4.765 1.00 53.66 186 MET A N 1
ATOM 1426 C CA . MET A 1 186 ? 17.570 9.849 5.256 1.00 53.66 186 MET A CA 1
ATOM 1427 C C . MET A 1 186 ? 17.814 10.600 6.575 1.00 53.66 186 MET A C 1
ATOM 1429 O O . MET A 1 186 ? 17.231 11.662 6.796 1.00 53.66 186 MET A O 1
ATOM 1433 N N . ASN A 1 187 ? 18.714 10.101 7.424 1.00 61.66 187 ASN A N 1
ATOM 1434 C CA . ASN A 1 187 ? 19.185 10.811 8.611 1.00 61.66 187 ASN A CA 1
ATOM 1435 C C . ASN A 1 187 ? 20.050 12.022 8.240 1.00 61.66 187 ASN A C 1
ATOM 1437 O O . ASN A 1 187 ? 19.885 13.066 8.861 1.00 61.66 187 ASN A O 1
ATOM 1441 N N . ALA A 1 188 ? 20.878 11.929 7.195 1.00 56.06 188 ALA A N 1
ATOM 1442 C CA . ALA A 1 188 ? 21.656 13.051 6.670 1.00 56.06 188 ALA A CA 1
ATOM 1443 C C . ALA A 1 188 ? 20.770 14.181 6.117 1.00 56.06 188 ALA A C 1
ATOM 1445 O O . ALA A 1 188 ? 21.061 15.354 6.328 1.00 56.06 188 ALA A O 1
ATOM 1446 N N . TRP A 1 189 ? 19.650 13.857 5.464 1.00 53.34 189 TRP A N 1
ATOM 1447 C CA . TRP A 1 189 ? 18.681 14.873 5.036 1.00 53.34 189 TRP A CA 1
ATOM 1448 C C . TRP A 1 189 ? 17.920 15.484 6.211 1.00 53.34 189 TRP A C 1
ATOM 1450 O O . TRP A 1 189 ? 17.701 16.691 6.220 1.00 53.34 189 TRP A O 1
ATOM 1460 N N . LYS A 1 190 ? 17.552 14.693 7.229 1.00 57.78 190 LYS A N 1
ATOM 1461 C CA . LYS A 1 190 ? 16.928 15.217 8.456 1.00 57.78 190 LYS A CA 1
ATOM 1462 C C . LYS A 1 190 ? 17.868 16.160 9.204 1.00 57.78 190 LYS A C 1
ATOM 1464 O O . LYS A 1 190 ? 17.435 17.233 9.611 1.00 57.78 190 LYS A O 1
ATOM 1469 N N . THR A 1 191 ? 19.141 15.798 9.353 1.00 63.72 191 THR A N 1
ATOM 1470 C CA . THR A 1 191 ? 20.140 16.675 9.975 1.00 63.72 191 THR A CA 1
ATOM 1471 C C . THR A 1 191 ? 20.398 17.902 9.112 1.00 63.72 191 THR A C 1
ATOM 1473 O O . THR A 1 191 ? 20.369 19.001 9.647 1.00 63.72 191 THR A O 1
ATOM 1476 N N . ALA A 1 192 ? 20.539 17.767 7.791 1.00 59.03 192 ALA A N 1
ATOM 1477 C CA . ALA A 1 192 ? 20.683 18.908 6.885 1.00 59.03 192 ALA A CA 1
ATOM 1478 C C . ALA A 1 192 ? 19.479 19.862 6.938 1.00 59.03 192 ALA A C 1
ATOM 1480 O O . ALA A 1 192 ? 19.665 21.073 6.909 1.00 59.03 192 ALA A O 1
ATOM 1481 N N . LEU A 1 193 ? 18.256 19.343 7.072 1.00 60.91 193 LEU A N 1
ATOM 1482 C CA . LEU A 1 193 ? 17.039 20.146 7.189 1.00 60.91 193 LEU A CA 1
ATOM 1483 C C . LEU A 1 193 ? 16.958 20.851 8.552 1.00 60.91 193 LEU A C 1
ATOM 1485 O O . LEU A 1 193 ? 16.614 22.027 8.606 1.00 60.91 193 LEU A O 1
ATOM 1489 N N . ILE A 1 194 ? 17.357 20.182 9.640 1.00 66.06 194 ILE A N 1
ATOM 1490 C CA . ILE A 1 194 ? 17.507 20.801 10.967 1.00 66.06 194 ILE A CA 1
ATOM 1491 C C . ILE A 1 194 ? 18.582 21.894 10.937 1.00 66.06 194 ILE A C 1
ATOM 1493 O O . ILE A 1 194 ? 18.344 22.980 11.455 1.00 66.06 194 ILE A O 1
ATOM 1497 N N . TYR A 1 195 ? 19.732 21.653 10.300 1.00 59.31 195 TYR A N 1
ATOM 1498 C CA . TYR A 1 195 ? 20.786 22.656 10.137 1.00 59.31 195 TYR A CA 1
ATOM 1499 C C . TYR A 1 195 ? 20.332 23.818 9.253 1.00 59.31 195 TYR A C 1
ATOM 1501 O O . TYR A 1 195 ? 20.591 24.961 9.599 1.00 59.31 195 TYR A O 1
ATOM 1509 N N . ALA A 1 196 ? 19.602 23.568 8.165 1.00 61.16 196 ALA A N 1
ATOM 1510 C CA . ALA A 1 196 ? 19.036 24.624 7.331 1.00 61.16 196 ALA A CA 1
ATOM 1511 C C . ALA A 1 196 ? 18.034 25.485 8.116 1.00 61.16 196 ALA A C 1
ATOM 1513 O O . ALA A 1 196 ? 18.105 26.707 8.050 1.00 61.16 196 ALA A O 1
ATOM 1514 N N . ILE A 1 197 ? 17.159 24.872 8.922 1.00 62.81 197 ILE A N 1
ATOM 1515 C CA . ILE A 1 197 ? 16.244 25.593 9.819 1.00 62.81 197 ILE A CA 1
ATOM 1516 C C . ILE A 1 197 ? 17.029 26.366 10.888 1.00 62.81 197 ILE A C 1
ATOM 1518 O O . ILE A 1 197 ? 16.728 27.528 11.133 1.00 62.81 197 ILE A O 1
ATOM 1522 N N . ALA A 1 198 ? 18.063 25.774 11.488 1.00 65.94 198 ALA A N 1
ATOM 1523 C CA . ALA A 1 198 ? 18.895 26.423 12.501 1.00 65.94 198 ALA A CA 1
ATOM 1524 C C . ALA A 1 198 ? 19.762 27.564 11.940 1.00 65.94 198 ALA A C 1
ATOM 1526 O O . ALA A 1 198 ? 20.075 28.498 12.668 1.00 65.94 198 ALA A O 1
ATOM 1527 N N . VAL A 1 199 ? 20.136 27.511 10.659 1.00 63.53 199 VAL A N 1
ATOM 1528 C CA . VAL A 1 199 ? 20.899 28.557 9.957 1.00 63.53 199 VAL A CA 1
ATOM 1529 C C . VAL A 1 199 ? 19.980 29.660 9.420 1.00 63.53 199 VAL A C 1
ATOM 1531 O O . VAL A 1 199 ? 20.385 30.819 9.372 1.00 63.53 199 VAL A O 1
ATOM 1534 N N . LEU A 1 200 ? 18.731 29.336 9.068 1.00 59.16 200 LEU A N 1
ATOM 1535 C CA . LEU A 1 200 ? 17.731 30.306 8.607 1.00 59.16 200 LEU A CA 1
ATOM 1536 C C . LEU A 1 200 ? 16.943 30.962 9.755 1.00 59.16 200 LEU A C 1
ATOM 1538 O O . LEU A 1 200 ? 16.478 32.087 9.599 1.00 59.16 200 LEU A O 1
ATOM 1542 N N . ALA A 1 201 ? 16.830 30.325 10.923 1.00 59.97 201 ALA A N 1
ATOM 1543 C CA . ALA A 1 201 ? 16.170 30.906 12.095 1.00 59.97 201 ALA A CA 1
ATOM 1544 C C . ALA A 1 201 ? 16.807 32.235 12.572 1.00 59.97 201 ALA A C 1
ATOM 1546 O O . ALA A 1 201 ? 16.059 33.169 12.866 1.00 59.97 201 ALA A O 1
ATOM 1547 N N . PRO A 1 202 ? 18.147 32.408 12.569 1.00 61.06 202 PRO A N 1
ATOM 1548 C CA . PRO A 1 202 ? 18.787 33.690 12.853 1.00 61.06 202 PRO A CA 1
ATOM 1549 C C . PRO A 1 202 ? 18.420 34.802 11.863 1.00 61.06 202 PRO A C 1
ATOM 1551 O O . PRO A 1 202 ? 18.353 35.967 12.258 1.00 61.06 202 PRO A O 1
ATOM 1554 N N . ALA A 1 203 ? 18.137 34.467 10.597 1.00 58.47 203 ALA A N 1
ATOM 1555 C CA . ALA A 1 203 ? 17.747 35.452 9.587 1.00 58.47 203 ALA A CA 1
ATOM 1556 C C . ALA A 1 203 ? 16.373 36.078 9.890 1.00 58.47 203 ALA A C 1
ATOM 1558 O O . ALA A 1 203 ? 16.157 37.247 9.584 1.00 58.47 203 ALA A O 1
ATOM 1559 N N . LEU A 1 204 ? 15.485 35.351 10.580 1.00 53.97 204 LEU A N 1
ATOM 1560 C CA . LEU A 1 204 ? 14.194 35.872 11.047 1.00 53.97 204 LEU A CA 1
ATOM 1561 C C . LEU A 1 204 ? 14.327 36.757 12.301 1.00 53.97 204 LEU A C 1
ATOM 1563 O O . LEU A 1 204 ? 13.493 37.630 12.528 1.00 53.97 204 LEU A O 1
ATOM 1567 N N . THR A 1 205 ? 15.397 36.589 13.089 1.00 56.19 205 THR A N 1
ATOM 1568 C CA . THR A 1 205 ? 15.716 37.457 14.244 1.00 56.19 205 THR A CA 1
ATOM 1569 C C . THR A 1 205 ? 16.562 38.684 13.887 1.00 56.19 205 THR A C 1
ATOM 1571 O O . THR A 1 205 ? 16.675 39.620 14.679 1.00 56.19 205 THR A O 1
ATOM 1574 N N . ALA A 1 206 ? 17.146 38.720 12.685 1.00 54.66 206 ALA A N 1
ATOM 1575 C CA . ALA A 1 206 ? 17.928 39.862 12.217 1.00 54.66 206 ALA A CA 1
ATOM 1576 C C . ALA A 1 206 ? 17.052 41.110 11.981 1.00 54.66 206 ALA A C 1
ATOM 1578 O O . ALA A 1 206 ? 17.501 42.230 12.228 1.00 54.66 206 ALA A O 1
ATOM 1579 N N . CYS A 1 207 ? 15.787 40.934 11.580 1.00 62.22 207 CYS A N 1
ATOM 1580 C CA . CYS A 1 207 ? 14.839 42.034 11.369 1.00 62.22 207 CYS A CA 1
ATOM 1581 C C . CYS A 1 207 ? 14.417 42.721 12.682 1.00 62.22 207 CYS A C 1
ATOM 1583 O O . CYS A 1 207 ? 14.297 43.945 12.727 1.00 62.22 207 CYS A O 1
ATOM 1585 N N . THR A 1 208 ? 14.261 41.964 13.771 1.00 67.31 208 THR A N 1
ATOM 1586 C CA . THR A 1 208 ? 13.927 42.503 15.100 1.00 67.31 208 THR A CA 1
ATOM 1587 C C . THR A 1 208 ? 15.120 43.174 15.768 1.00 67.31 208 THR A C 1
ATOM 1589 O O . THR A 1 208 ? 14.976 44.265 16.320 1.00 67.31 208 THR A O 1
ATOM 1592 N N . ALA A 1 209 ? 16.311 42.578 15.669 1.00 69.06 209 ALA A N 1
ATOM 1593 C CA . ALA A 1 209 ? 17.536 43.187 16.183 1.00 69.06 209 ALA A CA 1
ATOM 1594 C C . ALA A 1 209 ? 17.905 44.473 15.417 1.00 69.06 209 ALA A C 1
ATOM 1596 O O . ALA A 1 209 ? 18.253 45.478 16.036 1.00 69.06 209 ALA A O 1
ATOM 1597 N N . GLY A 1 210 ? 17.765 44.478 14.085 1.00 71.06 210 GLY A N 1
ATOM 1598 C CA . GLY A 1 210 ? 17.999 45.663 13.253 1.00 71.06 210 GLY A CA 1
ATOM 1599 C C . GLY A 1 210 ? 17.035 46.810 13.567 1.00 71.06 210 GLY A C 1
ATOM 1600 O O . GLY A 1 210 ? 17.469 47.952 13.727 1.00 71.06 210 GLY A O 1
ATOM 1601 N N . GLY A 1 211 ? 15.744 46.502 13.741 1.00 71.56 211 GLY A N 1
ATOM 1602 C CA . GLY A 1 211 ? 14.735 47.475 14.163 1.00 71.56 211 GLY A CA 1
ATOM 1603 C C . GLY A 1 211 ? 15.026 48.072 15.543 1.00 71.56 211 GLY A C 1
ATOM 1604 O O . GLY A 1 211 ? 14.920 49.285 15.717 1.00 71.56 211 GLY A O 1
ATOM 1605 N N . ALA A 1 212 ? 15.464 47.253 16.506 1.00 80.50 212 ALA A N 1
ATOM 1606 C CA . ALA A 1 212 ? 15.812 47.709 17.852 1.00 80.50 212 ALA A CA 1
ATOM 1607 C C . ALA A 1 212 ? 17.004 48.680 17.860 1.00 80.50 212 ALA A C 1
ATOM 1609 O O . ALA A 1 212 ? 16.972 49.713 18.526 1.00 80.50 212 ALA A O 1
ATOM 1610 N N . VAL A 1 213 ? 18.053 48.388 17.090 1.00 82.06 213 VAL A N 1
ATOM 1611 C CA . VAL A 1 213 ? 19.233 49.263 17.016 1.00 82.06 213 VAL A CA 1
ATOM 1612 C C . VAL A 1 213 ? 18.889 50.581 16.316 1.00 82.06 213 VAL A C 1
ATOM 1614 O O . VAL A 1 213 ? 19.195 51.648 16.846 1.00 82.06 213 VAL A O 1
ATOM 1617 N N . ALA A 1 214 ? 18.195 50.528 15.174 1.00 81.94 214 ALA A N 1
ATOM 1618 C CA . ALA A 1 214 ? 17.792 51.728 14.439 1.00 81.94 214 ALA A CA 1
ATOM 1619 C C . ALA A 1 214 ? 16.844 52.622 15.259 1.00 81.94 214 ALA A C 1
ATOM 1621 O O . ALA A 1 214 ? 17.034 53.838 15.324 1.00 81.94 214 ALA A O 1
ATOM 1622 N N . GLY A 1 215 ? 15.864 52.020 15.939 1.00 79.62 215 GLY A N 1
ATOM 1623 C CA . GLY A 1 215 ? 14.939 52.736 16.814 1.00 79.62 215 GLY A CA 1
ATOM 1624 C C . GLY A 1 215 ? 15.635 53.375 18.017 1.00 79.62 215 GLY A C 1
ATOM 1625 O O . GLY A 1 215 ? 15.310 54.504 18.380 1.00 79.62 215 GLY A O 1
ATOM 1626 N N . GLY A 1 216 ? 16.625 52.700 18.610 1.00 82.50 216 GLY A N 1
ATOM 1627 C CA . GLY A 1 216 ? 17.396 53.244 19.731 1.00 82.50 216 GLY A CA 1
ATOM 1628 C C . GLY A 1 216 ? 18.245 54.455 19.347 1.00 82.50 216 GLY A C 1
ATOM 1629 O O . GLY A 1 216 ? 18.264 55.444 20.079 1.00 82.50 216 GLY A O 1
ATOM 1630 N N . VAL A 1 217 ? 18.891 54.414 18.177 1.00 84.75 217 VAL A N 1
ATOM 1631 C CA . VAL A 1 217 ? 19.657 55.555 17.643 1.00 84.75 217 VAL A CA 1
ATOM 1632 C C . VAL A 1 217 ? 18.730 56.740 17.365 1.00 84.75 217 VAL A C 1
ATOM 1634 O O . VAL A 1 217 ? 19.003 57.847 17.825 1.00 84.75 217 VAL A O 1
ATOM 1637 N N . ALA A 1 218 ? 17.592 56.508 16.706 1.00 82.94 218 ALA A N 1
ATOM 1638 C CA . ALA A 1 218 ? 16.613 57.559 16.432 1.00 82.94 218 ALA A CA 1
ATOM 1639 C C . ALA A 1 218 ? 16.033 58.174 17.721 1.00 82.94 218 ALA A C 1
ATOM 1641 O O . ALA A 1 218 ? 15.920 59.391 17.838 1.00 82.94 218 ALA A O 1
ATOM 1642 N N . GLY A 1 219 ? 15.707 57.350 18.722 1.00 83.81 219 GLY A N 1
ATOM 1643 C CA . GLY A 1 219 ? 15.201 57.823 20.012 1.00 83.81 219 GLY A CA 1
ATOM 1644 C C . GLY A 1 219 ? 16.227 58.629 20.815 1.00 83.81 219 GLY A C 1
ATOM 1645 O O . GLY A 1 219 ? 15.850 59.585 21.500 1.00 83.81 219 GLY A O 1
ATOM 1646 N N . HIS A 1 220 ? 17.516 58.287 20.707 1.00 89.56 220 HIS A N 1
ATOM 1647 C CA . HIS A 1 220 ? 18.599 59.067 21.305 1.00 89.56 220 HIS A CA 1
ATOM 1648 C C . HIS A 1 220 ? 18.762 60.430 20.628 1.00 89.56 220 HIS A C 1
ATOM 1650 O O . HIS A 1 220 ? 18.847 61.431 21.325 1.00 89.56 220 HIS A O 1
ATOM 1656 N N . GLU A 1 221 ? 18.751 60.481 19.295 1.00 90.06 221 GLU A N 1
ATOM 1657 C CA . GLU A 1 221 ? 18.885 61.736 18.538 1.00 90.06 221 GLU A CA 1
ATOM 1658 C C . GLU A 1 221 ? 17.730 62.713 18.801 1.00 90.06 221 GLU A C 1
ATOM 1660 O O . GLU A 1 221 ? 17.938 63.917 18.877 1.00 90.06 221 GLU A O 1
ATOM 1665 N N . ILE A 1 222 ? 16.507 62.215 19.008 1.00 86.44 222 ILE A N 1
ATOM 1666 C CA . ILE A 1 222 ? 15.340 63.086 19.232 1.00 86.44 222 ILE A CA 1
ATOM 1667 C C . ILE A 1 222 ? 15.318 63.676 20.651 1.00 86.44 222 ILE A C 1
ATOM 1669 O O . ILE A 1 222 ? 14.802 64.772 20.862 1.00 86.44 222 ILE A O 1
ATOM 1673 N N . THR A 1 223 ? 15.834 62.948 21.645 1.00 87.81 223 THR A N 1
ATOM 1674 C CA . THR A 1 223 ? 15.673 63.311 23.068 1.00 87.81 223 THR A CA 1
ATOM 1675 C C . THR A 1 223 ? 16.980 63.595 23.806 1.00 87.81 223 THR A C 1
ATOM 1677 O O . THR A 1 223 ? 16.933 64.024 24.958 1.00 87.81 223 THR A O 1
ATOM 1680 N N . HIS A 1 224 ? 18.130 63.324 23.181 1.00 89.50 224 HIS A N 1
ATOM 1681 C CA . HIS A 1 224 ? 19.480 63.375 23.758 1.00 89.50 224 HIS A CA 1
ATOM 1682 C C . HIS A 1 224 ? 19.576 62.750 25.160 1.00 89.50 224 HIS A C 1
ATOM 1684 O O . HIS A 1 224 ? 20.280 63.238 26.042 1.00 89.50 224 HIS A O 1
ATOM 1690 N N . SER A 1 225 ? 18.836 61.662 25.387 1.00 85.69 225 SER A N 1
ATOM 1691 C CA . SER A 1 225 ? 18.704 61.021 26.694 1.00 85.69 225 SER A CA 1
ATOM 1692 C C . SER A 1 225 ? 18.720 59.503 26.571 1.00 85.69 225 SER A C 1
ATOM 1694 O O . SER A 1 225 ? 18.200 58.926 25.613 1.00 85.69 225 SER A O 1
ATOM 1696 N N . THR A 1 226 ? 19.275 58.838 27.583 1.00 85.62 226 THR A N 1
ATOM 1697 C CA . THR A 1 226 ? 19.313 57.372 27.685 1.00 85.62 226 THR A CA 1
ATOM 1698 C C . THR A 1 226 ? 17.908 56.769 27.711 1.00 85.62 226 THR A C 1
ATOM 1700 O O . THR A 1 226 ? 17.686 55.685 27.174 1.00 85.62 226 THR A O 1
ATOM 1703 N N . ALA A 1 227 ? 16.932 57.484 28.282 1.00 83.94 227 ALA A N 1
ATOM 1704 C CA . ALA A 1 227 ? 15.541 57.038 28.301 1.00 83.94 227 ALA A CA 1
ATOM 1705 C C . ALA A 1 227 ? 14.943 56.964 26.885 1.00 83.94 227 ALA A C 1
ATOM 1707 O O . ALA A 1 227 ? 14.221 56.017 26.572 1.00 83.94 227 ALA A O 1
ATOM 1708 N N . GLY A 1 228 ? 15.293 57.910 26.006 1.00 77.94 228 GLY A N 1
ATOM 1709 C CA . GLY A 1 228 ? 14.861 57.887 24.609 1.00 77.94 228 GLY A CA 1
ATOM 1710 C C . GLY A 1 228 ? 15.529 56.791 23.791 1.00 77.94 228 GLY A C 1
ATOM 1711 O 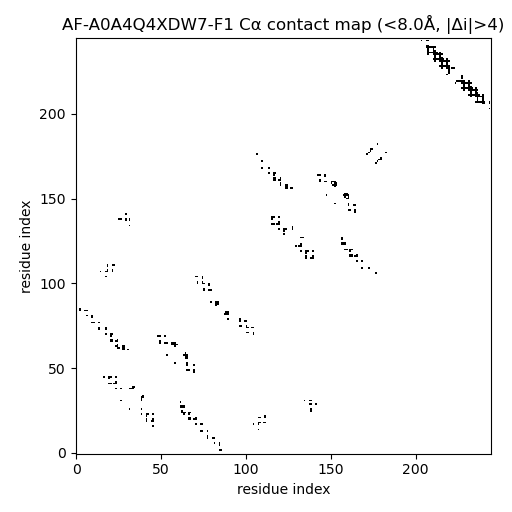O . GLY A 1 228 ? 14.868 56.180 22.956 1.00 77.94 228 GLY A O 1
ATOM 1712 N N . THR A 1 229 ? 16.792 56.461 24.075 1.00 86.38 229 THR A N 1
ATOM 1713 C CA . THR A 1 229 ? 17.469 55.305 23.466 1.00 86.38 229 THR A CA 1
ATOM 1714 C C . THR A 1 229 ? 16.750 53.999 23.797 1.00 86.38 229 THR A C 1
ATOM 1716 O O . THR A 1 229 ? 16.490 53.187 22.912 1.00 86.38 229 THR A O 1
ATOM 1719 N N . ILE A 1 230 ? 16.388 53.798 25.067 1.00 82.69 230 ILE A N 1
ATOM 1720 C CA . ILE A 1 230 ? 15.714 52.574 25.520 1.00 82.69 230 ILE A CA 1
ATOM 1721 C C . ILE A 1 230 ? 14.297 52.496 24.937 1.00 82.69 230 ILE A C 1
ATOM 1723 O O . ILE A 1 230 ? 13.906 51.457 24.403 1.00 82.69 230 ILE A O 1
ATOM 1727 N N . GLY A 1 231 ? 13.541 53.598 24.989 1.00 82.38 231 GLY A N 1
ATOM 1728 C CA . GLY A 1 231 ? 12.186 53.661 24.435 1.00 82.38 231 GLY A CA 1
ATOM 1729 C C . GLY A 1 231 ? 12.158 53.458 22.919 1.00 82.38 231 GLY A C 1
ATOM 1730 O O . GLY A 1 231 ? 11.351 52.680 22.411 1.00 82.38 231 GLY A O 1
ATOM 1731 N N . GLY A 1 232 ? 13.086 54.094 22.202 1.00 83.12 232 GLY A N 1
ATOM 1732 C CA . GLY A 1 232 ? 13.242 53.937 20.761 1.00 83.12 232 GLY A CA 1
ATOM 1733 C C . GLY A 1 232 ? 13.638 52.516 20.362 1.00 83.12 232 GLY A C 1
ATOM 1734 O O . GLY A 1 232 ? 13.081 51.974 19.409 1.00 83.12 232 GLY A O 1
ATOM 1735 N N . ALA A 1 233 ? 14.534 51.871 21.116 1.00 85.19 233 ALA A N 1
ATOM 1736 C CA . ALA A 1 233 ? 14.930 50.492 20.845 1.00 85.19 233 ALA A CA 1
ATOM 1737 C C . ALA A 1 233 ? 13.781 49.501 21.059 1.00 85.19 233 ALA A C 1
ATOM 1739 O O . ALA A 1 233 ? 13.575 48.607 20.239 1.00 85.19 233 ALA A O 1
ATOM 1740 N N . ALA A 1 234 ? 12.986 49.689 22.115 1.00 83.38 234 ALA A N 1
ATOM 1741 C CA . ALA A 1 234 ? 11.798 48.877 22.357 1.00 83.38 234 ALA A CA 1
ATOM 1742 C C . ALA A 1 234 ? 10.752 49.052 21.241 1.00 83.38 234 ALA A C 1
ATOM 1744 O O . ALA A 1 234 ? 10.248 48.063 20.710 1.00 83.38 234 ALA A O 1
ATOM 1745 N N . ALA A 1 235 ? 10.471 50.293 20.830 1.00 83.12 235 ALA A N 1
ATOM 1746 C CA . ALA A 1 235 ? 9.530 50.574 19.745 1.00 83.12 235 ALA A CA 1
ATOM 1747 C C . ALA A 1 235 ? 10.008 49.998 18.400 1.00 83.12 235 ALA A C 1
ATOM 1749 O O . ALA A 1 235 ? 9.239 49.353 17.689 1.00 83.12 235 ALA A O 1
ATOM 1750 N N . GLY A 1 236 ? 11.291 50.168 18.075 1.00 80.81 236 GLY A N 1
ATOM 1751 C CA . GLY A 1 236 ? 11.894 49.632 16.857 1.00 80.81 236 GLY A CA 1
ATOM 1752 C C . GLY A 1 236 ? 11.915 48.101 16.812 1.00 80.81 236 GLY A C 1
ATOM 1753 O O . GLY A 1 236 ? 11.677 47.520 15.754 1.00 80.81 236 GLY A O 1
ATOM 1754 N N . ALA A 1 237 ? 12.118 47.436 17.955 1.00 79.94 237 ALA A N 1
ATOM 1755 C CA . ALA A 1 237 ? 12.014 45.981 18.062 1.00 79.94 237 ALA A CA 1
ATOM 1756 C C . ALA A 1 237 ? 10.587 45.486 17.778 1.00 79.94 237 ALA A C 1
ATOM 1758 O O . ALA A 1 237 ? 10.409 44.505 17.058 1.00 79.94 237 ALA A O 1
ATOM 1759 N N . VAL A 1 238 ? 9.570 46.179 18.309 1.00 79.38 238 VAL A N 1
ATOM 1760 C CA . VAL A 1 238 ? 8.152 45.844 18.093 1.00 79.38 238 VAL A CA 1
ATOM 1761 C C . VAL A 1 238 ? 7.762 46.035 16.629 1.00 79.38 238 VAL A C 1
ATOM 1763 O O . VAL A 1 238 ? 7.145 45.151 16.044 1.00 79.38 238 VAL A O 1
ATOM 1766 N N . ILE A 1 239 ? 8.171 47.139 16.001 1.00 78.00 239 ILE A N 1
ATOM 1767 C CA . ILE A 1 239 ? 7.900 47.382 14.576 1.00 78.00 239 ILE A CA 1
ATOM 1768 C C . ILE A 1 239 ? 8.618 46.342 13.707 1.00 78.00 239 ILE A C 1
ATOM 1770 O O . ILE A 1 239 ? 8.008 45.761 12.813 1.00 78.00 239 ILE A O 1
ATOM 1774 N N . GLY A 1 240 ? 9.891 46.054 13.997 1.00 74.12 240 GLY A N 1
ATOM 1775 C CA . GLY A 1 240 ? 10.651 45.016 13.298 1.00 74.12 240 GLY A CA 1
ATOM 1776 C C . GLY A 1 240 ? 10.040 43.619 13.445 1.00 74.12 240 GLY A C 1
ATOM 1777 O O . GLY A 1 240 ? 10.151 42.811 12.529 1.00 74.12 240 GLY A O 1
ATOM 1778 N N . HIS A 1 241 ? 9.364 43.346 14.565 1.00 75.81 241 HIS A N 1
ATOM 1779 C CA . HIS A 1 241 ? 8.623 42.108 14.800 1.00 75.81 241 HIS A CA 1
ATOM 1780 C C . HIS A 1 241 ? 7.309 42.050 14.007 1.00 75.81 241 HIS A C 1
ATOM 1782 O O . HIS A 1 241 ? 6.997 41.010 13.437 1.00 75.81 241 HIS A O 1
ATOM 1788 N N . GLU A 1 242 ? 6.546 43.146 13.930 1.00 73.56 242 GLU A N 1
ATOM 1789 C CA . GLU A 1 242 ? 5.305 43.185 13.136 1.00 73.56 242 GLU A CA 1
ATOM 1790 C C . GLU A 1 242 ? 5.561 43.153 11.623 1.00 73.56 242 GLU A C 1
ATOM 1792 O O . GLU A 1 242 ? 4.732 42.637 10.886 1.00 73.56 242 GLU A O 1
ATOM 1797 N N . LEU A 1 243 ? 6.712 43.645 11.154 1.00 69.12 243 LEU A N 1
ATOM 1798 C CA . LEU A 1 243 ? 7.106 43.557 9.742 1.00 69.12 243 LEU A CA 1
ATOM 1799 C C . LEU A 1 243 ? 7.640 42.172 9.331 1.00 69.12 243 LEU A C 1
ATOM 1801 O O . LEU A 1 243 ? 7.796 41.929 8.136 1.00 69.12 243 LEU A O 1
ATOM 1805 N N . SER A 1 244 ? 7.975 41.298 10.290 1.00 66.31 244 SER A N 1
ATOM 1806 C CA . SER A 1 244 ? 8.503 39.948 10.018 1.00 66.31 244 SER A CA 1
ATOM 1807 C C . SER A 1 244 ? 7.435 38.842 10.055 1.00 66.31 244 SER A C 1
ATOM 1809 O O . SER A 1 244 ? 7.707 37.727 9.602 1.00 66.31 244 SER A O 1
ATOM 1811 N N . LYS A 1 245 ? 6.236 39.153 10.565 1.00 63.16 245 LYS A N 1
ATOM 1812 C CA . LYS A 1 245 ? 5.033 38.307 10.490 1.00 63.16 245 LYS A CA 1
ATOM 1813 C C . LYS A 1 245 ? 4.391 38.362 9.108 1.00 63.16 245 LYS A C 1
ATOM 1815 O O . LYS A 1 245 ? 3.850 37.310 8.701 1.00 63.16 245 LYS A O 1
#

Foldseek 3Di:
DVLVVQLVVLCVVLLVLLLLLLVLQLCLLLVPPCPDPSNVVSCVSCVVQLVVQCVVPPQPDSGGVSSVVSSLVSLLVSVLSNCVSVVHHSVVCVVVSSVVSVLVSVVSNLVSLLVLLVVLQVVLLVDDPDPVNVRSCSSCVVVLVVVCVVPPADPSRHDCSSVVSNVVSCVCCCPPVNPVVVVVVVVVVVVVVVVVCVVCVVVLVVLLQVQLQVQLVVLCVVPVDNVRSNVRSVVRSVVSNVVSD

pLDDT: mean 81.49, std 11.76, range [48.53, 96.81]